Protein AF-A0A7S0PKX9-F1 (afdb_monomer_lite)

Sequence (336 aa):
MARSNAETPVSAVWRAHYEALLNWSSRTVGSQHVNCPKDCVVGNLPIGTWLVDQRARMRGTDKSIATLDGERRALLQALVDDGKLWLQNPERRSWDEVFQAWTRWAHEKHGGNDYNVRHNETYEGIRLGTWVNLQRMRLRDKYPQENGKTPLTAQQKAALLELVAQGKFRIDAVDRFPIKFDLMMKWSEETVGGRHCNVPYDCVYEGERLGVWLNTQRQRLRGGTTKSKSELKAEQREMLEKLVQERKLWVSEPNMWDEKYNLLLQWSEDNNNGEHVNIPQAAPPYKGVQLGSWLATQRNRFRGKLGKMKPLTPEQELKLNELITQGKLKMNPLKQ

Foldseek 3Di:
DDDPPPQDDDDPLLVVLLVQLVVVQVPPPPQPASQDALCDDRPHRSSSVVLLVLLCLLVVVDVVDDHDGPVSNVSQVVRVVVVRDDSDPPPPDDPVRLVVQLQVVCCVPPVSQASQDDLCDDTPNDSNSVVLLVVLLLLDPPRCPPDPDDHDDPVRNVVQVVCVVSVRDDSDDPPCLVVLVVQLQVCCCVPVNNQASQDDLCDQTPNDRSNVVLLVVLCLLVVDDPPPPDHDDPVSNVVQVVCVVVVRDDSDPPPCVVVLVVLLQVCCCVPPVRQASQDAQPDDDDVNHSSSVVVVVLLCLLVVVPDVDDHDDPVSNVSVVVCVVSVRDDNDDDPD

pLDDT: mean 82.71, std 14.25, range [32.31, 97.88]

Organism: NCBI:txid1486918

Radius of gyration: 32.91 Å; chains: 1; bounding box: 94×52×81 Å

Secondary structure (DSSP, 8-state):
------PPPPPHHHHHHHHHHHHHHHHSTT--S----TT--BTTB-HHHHHHHHHHHHHT--TTSPPPPHHHHHHHHHHHHTTSS-SS-TT---HHHHHHHHHHHHHHHHTTS-----TT--BTTB-HHHHHHHHHHHHSTTTTTSS-PPPPPHHHHHHHHHHHHTTS--SSPP--HHHHHHHHHHHHHHHHTTS-----TT--BTTB-HHHHHHHHHHHHTT--TT--SPPPHHHHHHHHHHHHTTSS-SS---THHHHHHHHHHHHHHHHTTS-----TTPPPBTTB-HHHHHHHHHHHHTT--SSPPPPPHHHHHHHHHHHHTTSS--PPP--

InterPro domains:
  IPR005114 Helicase-associated [PF03457] (12-79)
  IPR005114 Helicase-associated [PF03457] (92-162)
  IPR005114 Helicase-associated [PF03457] (193-243)
  IPR005114 Helicase-associated [PF03457] (256-323)

Structure (mmCIF, N/CA/C/O backbone):
data_AF-A0A7S0PKX9-F1
#
_entry.id   AF-A0A7S0PKX9-F1
#
loop_
_atom_site.group_PDB
_atom_site.id
_atom_site.type_symbol
_atom_site.label_atom_id
_atom_site.label_alt_id
_atom_site.label_comp_id
_atom_site.label_asym_id
_atom_site.label_entity_id
_atom_site.label_seq_id
_atom_site.pdbx_PDB_ins_code
_atom_site.Cartn_x
_atom_site.Cartn_y
_atom_site.Cartn_z
_atom_site.occupancy
_atom_site.B_iso_or_equiv
_atom_site.auth_seq_id
_atom_site.auth_comp_id
_atom_site.auth_asym_id
_atom_site.auth_atom_id
_atom_site.pdbx_PDB_model_num
ATOM 1 N N . MET A 1 1 ? 59.834 -13.130 -28.538 1.00 33.28 1 MET A N 1
ATOM 2 C CA . MET A 1 1 ? 59.161 -14.406 -28.217 1.00 33.28 1 MET A CA 1
ATOM 3 C C . MET A 1 1 ? 57.674 -14.140 -28.070 1.00 33.28 1 MET A C 1
ATOM 5 O O . MET A 1 1 ? 57.272 -13.493 -27.110 1.00 33.28 1 MET A O 1
ATOM 9 N N . ALA A 1 2 ? 56.881 -14.549 -29.060 1.00 34.09 2 ALA A N 1
ATOM 10 C CA . ALA A 1 2 ? 55.427 -14.483 -28.991 1.00 34.09 2 ALA A CA 1
ATOM 11 C C . ALA A 1 2 ? 54.937 -15.446 -27.899 1.00 34.09 2 ALA A C 1
ATOM 13 O O . ALA A 1 2 ? 55.243 -16.635 -27.945 1.00 34.09 2 ALA A O 1
ATOM 14 N N . ARG A 1 3 ? 54.219 -14.932 -26.894 1.00 32.31 3 ARG A N 1
ATOM 15 C CA . ARG A 1 3 ? 53.485 -15.782 -25.952 1.00 32.31 3 ARG A CA 1
ATOM 16 C C . ARG A 1 3 ? 52.298 -16.364 -26.714 1.00 32.31 3 ARG A C 1
ATOM 18 O O . ARG A 1 3 ? 51.415 -15.617 -27.123 1.00 32.31 3 ARG A O 1
ATOM 25 N N . SER A 1 4 ? 52.306 -17.675 -26.934 1.00 35.56 4 SER A N 1
ATOM 26 C CA . SER A 1 4 ? 51.136 -18.396 -27.422 1.00 35.56 4 SER A CA 1
ATOM 27 C C . SER A 1 4 ? 50.016 -18.252 -26.389 1.00 35.56 4 SER A C 1
ATOM 29 O O . SER A 1 4 ? 50.163 -18.713 -25.255 1.00 35.56 4 SER A O 1
ATOM 31 N N . ASN A 1 5 ? 48.908 -17.618 -26.768 1.00 37.25 5 ASN A N 1
ATOM 32 C CA . ASN A 1 5 ? 47.652 -17.723 -26.033 1.00 37.25 5 ASN A CA 1
ATOM 33 C C . ASN A 1 5 ? 47.146 -19.161 -26.194 1.00 37.25 5 ASN A C 1
ATOM 35 O O . ASN A 1 5 ? 46.448 -19.468 -27.154 1.00 37.25 5 ASN A O 1
ATOM 39 N N . ALA A 1 6 ? 47.548 -20.056 -25.293 1.00 40.72 6 ALA A N 1
ATOM 40 C CA . ALA A 1 6 ? 46.886 -21.343 -25.153 1.00 40.72 6 ALA A CA 1
ATOM 41 C C . ALA A 1 6 ? 45.497 -21.075 -24.557 1.00 40.72 6 ALA A C 1
ATOM 43 O O . ALA A 1 6 ? 45.384 -20.618 -23.419 1.00 40.72 6 ALA A O 1
ATOM 44 N N . GLU A 1 7 ? 44.456 -21.281 -25.360 1.00 44.50 7 GLU A N 1
ATOM 45 C CA . GLU A 1 7 ? 43.060 -21.167 -24.947 1.00 44.50 7 GLU A CA 1
ATOM 46 C C . GLU A 1 7 ? 42.779 -22.173 -23.824 1.00 44.50 7 GLU A C 1
ATOM 48 O O . GLU A 1 7 ? 42.927 -23.384 -23.990 1.00 44.50 7 GLU A O 1
ATOM 53 N N . THR A 1 8 ? 42.421 -21.676 -22.640 1.00 51.69 8 THR A N 1
ATOM 54 C CA . THR A 1 8 ? 42.044 -22.526 -21.509 1.00 51.69 8 THR A CA 1
ATOM 55 C C . THR A 1 8 ? 40.734 -23.251 -21.847 1.00 51.69 8 THR A C 1
ATOM 57 O O . THR A 1 8 ? 39.760 -22.568 -22.170 1.00 51.69 8 THR A O 1
ATOM 60 N N . PRO A 1 9 ? 40.651 -24.591 -21.733 1.00 59.69 9 PRO A N 1
ATOM 61 C CA . PRO A 1 9 ? 39.435 -25.331 -22.060 1.00 59.69 9 PRO A CA 1
ATOM 62 C C . PRO A 1 9 ? 38.224 -24.839 -21.259 1.00 59.69 9 PRO A C 1
ATOM 64 O O . PRO A 1 9 ? 38.328 -24.549 -20.060 1.00 59.69 9 PRO A O 1
ATOM 67 N N . VAL A 1 10 ? 37.052 -24.787 -21.896 1.00 64.69 10 VAL A N 1
ATOM 68 C CA . VAL A 1 10 ? 35.777 -24.514 -21.213 1.00 64.69 10 VAL A CA 1
ATOM 69 C C . VAL A 1 10 ? 35.616 -25.466 -20.023 1.00 64.69 10 VAL A C 1
ATOM 71 O O . VAL A 1 10 ? 35.741 -26.682 -20.171 1.00 64.69 10 VAL A O 1
ATOM 74 N N . SER A 1 11 ? 35.309 -24.933 -18.834 1.00 79.56 11 SER A N 1
ATOM 75 C CA . SER A 1 11 ? 35.139 -25.783 -17.652 1.00 79.56 11 SER A CA 1
ATOM 76 C C . SER A 1 11 ? 33.987 -26.774 -17.853 1.00 79.56 11 SER A C 1
ATOM 78 O O . SER A 1 11 ? 32.943 -26.425 -18.409 1.00 79.56 11 SER A O 1
ATOM 80 N N . ALA A 1 12 ? 34.147 -28.004 -17.353 1.00 83.12 12 ALA A N 1
ATOM 81 C CA . ALA A 1 12 ? 33.121 -29.049 -17.448 1.00 83.12 12 ALA A CA 1
ATOM 82 C C . ALA A 1 12 ? 31.755 -28.581 -16.909 1.00 83.12 12 ALA A C 1
ATOM 84 O O . ALA A 1 12 ? 30.710 -28.906 -17.466 1.00 83.12 12 ALA A O 1
ATOM 85 N N . VAL A 1 13 ? 31.768 -27.731 -15.876 1.00 86.56 13 VAL A N 1
ATOM 86 C CA . VAL A 1 13 ? 30.563 -27.119 -15.300 1.00 86.56 13 VAL A CA 1
ATOM 87 C C . VAL A 1 13 ? 29.861 -26.192 -16.294 1.00 86.56 13 VAL A C 1
ATOM 89 O O . VAL A 1 13 ? 28.636 -26.222 -16.384 1.00 86.56 13 VAL A O 1
ATOM 92 N N . TRP A 1 14 ? 30.598 -25.367 -17.047 1.00 90.50 14 TRP A N 1
ATOM 93 C CA . TRP A 1 14 ? 29.990 -24.488 -18.051 1.00 90.50 14 TRP A CA 1
ATOM 94 C C . TRP A 1 14 ? 29.392 -25.306 -19.199 1.00 90.50 14 TRP A C 1
ATOM 96 O O . TRP A 1 14 ? 28.254 -25.045 -19.586 1.00 90.50 14 TRP A O 1
ATOM 106 N N . ARG A 1 15 ? 30.109 -26.335 -19.683 1.00 91.00 15 ARG A N 1
ATOM 107 C CA . ARG A 1 15 ? 29.597 -27.240 -20.731 1.00 91.00 15 ARG A CA 1
ATOM 108 C C . ARG A 1 15 ? 28.314 -27.943 -20.292 1.00 91.00 15 ARG A C 1
ATOM 110 O O . ARG A 1 15 ? 27.344 -27.922 -21.039 1.00 91.00 15 ARG A O 1
ATOM 117 N N . ALA A 1 16 ? 28.257 -28.438 -19.055 1.00 92.38 16 ALA A N 1
ATOM 118 C CA . ALA A 1 16 ? 27.056 -29.075 -18.516 1.00 92.38 16 ALA A CA 1
ATOM 119 C C . ALA A 1 16 ? 25.829 -28.140 -18.511 1.00 92.38 16 ALA A C 1
ATOM 121 O O . ALA A 1 16 ? 24.727 -28.568 -18.847 1.00 92.38 16 ALA A O 1
ATOM 122 N N . HIS A 1 17 ? 26.000 -26.853 -18.179 1.00 94.81 17 HIS A N 1
ATOM 123 C CA . HIS A 1 17 ? 24.904 -25.876 -18.249 1.00 94.81 17 HIS A CA 1
ATOM 124 C C . HIS A 1 17 ? 24.481 -25.578 -19.692 1.00 94.81 17 HIS A C 1
ATOM 126 O O . HIS A 1 17 ? 23.286 -25.470 -19.965 1.00 94.81 17 HIS A O 1
ATOM 132 N N . TYR A 1 18 ? 25.443 -25.460 -20.610 1.00 93.69 18 TYR A N 1
ATOM 133 C CA . TYR A 1 18 ? 25.177 -25.234 -22.029 1.00 93.69 18 TYR A CA 1
ATOM 134 C C . TYR A 1 18 ? 24.423 -26.415 -22.662 1.00 93.69 18 TYR A C 1
ATOM 136 O O . TYR A 1 18 ? 23.406 -26.219 -23.320 1.00 93.69 18 TYR A O 1
ATOM 144 N N . GLU A 1 19 ? 24.841 -27.652 -22.398 1.00 93.19 19 GLU A N 1
ATOM 145 C CA . GLU A 1 19 ? 24.146 -28.856 -22.872 1.00 93.19 19 GLU A CA 1
ATOM 146 C C . GLU A 1 19 ? 22.748 -28.995 -22.257 1.00 93.19 19 GLU A C 1
ATOM 148 O O . GLU A 1 19 ? 21.784 -29.304 -22.960 1.00 93.19 19 GLU A O 1
ATOM 153 N N . ALA A 1 20 ? 22.602 -28.708 -20.960 1.00 92.69 20 ALA A N 1
ATOM 154 C CA . ALA A 1 20 ? 21.303 -28.705 -20.295 1.00 92.69 20 ALA A CA 1
ATOM 155 C C . ALA A 1 20 ? 20.346 -27.658 -20.891 1.00 92.69 20 ALA A C 1
ATOM 157 O O . ALA A 1 20 ? 19.150 -27.925 -21.016 1.00 92.69 20 ALA A O 1
ATOM 158 N N . LEU A 1 21 ? 20.867 -26.503 -21.316 1.00 92.44 21 LEU A N 1
ATOM 159 C CA . LEU A 1 21 ? 20.112 -25.478 -22.031 1.00 92.44 21 LEU A CA 1
ATOM 160 C C . LEU A 1 21 ? 19.614 -25.977 -23.403 1.00 92.44 21 LEU A C 1
ATOM 162 O O . LEU A 1 21 ? 18.449 -25.770 -23.748 1.00 92.44 21 LEU A O 1
ATOM 166 N N . LEU A 1 22 ? 20.471 -26.651 -24.177 1.00 91.31 22 LEU A N 1
ATOM 167 C CA . LEU A 1 22 ? 20.082 -27.241 -25.465 1.00 91.31 22 LEU A CA 1
ATOM 168 C C . LEU A 1 22 ? 19.026 -28.341 -25.282 1.00 91.31 22 LEU A C 1
ATOM 170 O O . LEU A 1 22 ? 18.034 -28.389 -26.011 1.00 91.31 22 LEU A O 1
ATOM 174 N N . ASN A 1 23 ? 19.199 -29.186 -24.266 1.00 87.75 23 ASN A N 1
ATOM 175 C CA . ASN A 1 23 ? 18.261 -30.254 -23.934 1.00 87.75 23 ASN A CA 1
ATOM 176 C C . ASN A 1 23 ? 16.891 -29.692 -23.521 1.00 87.75 23 ASN A C 1
ATOM 178 O O . ASN A 1 23 ? 15.859 -30.162 -23.999 1.00 87.75 23 ASN A O 1
ATOM 182 N N . TRP A 1 24 ? 16.873 -28.631 -22.707 1.00 86.88 24 TRP A N 1
ATOM 183 C CA . TRP A 1 24 ? 15.646 -27.921 -22.340 1.00 86.88 24 TRP A CA 1
ATOM 184 C C . TRP A 1 24 ? 14.840 -27.468 -23.566 1.00 86.88 24 TRP A C 1
ATOM 186 O O . TRP A 1 24 ? 13.634 -27.711 -23.637 1.00 86.88 24 TRP A O 1
ATOM 196 N N . SER A 1 25 ? 15.520 -26.871 -24.551 1.00 81.81 25 SER A N 1
ATOM 197 C CA . SER A 1 25 ? 14.911 -26.447 -25.818 1.00 81.81 25 SER A CA 1
ATOM 198 C C . SER A 1 25 ? 14.278 -27.630 -26.558 1.00 81.81 25 SER A C 1
ATOM 200 O O . SER A 1 25 ? 13.102 -27.586 -26.902 1.00 81.81 25 SER A O 1
ATOM 202 N N . SER A 1 26 ? 15.013 -28.742 -26.699 1.00 76.44 26 SER A N 1
ATOM 203 C CA . SER A 1 26 ? 14.545 -29.934 -27.430 1.00 76.44 26 SER A CA 1
ATOM 204 C C . SER A 1 26 ? 13.305 -30.612 -26.831 1.00 76.44 26 SER A C 1
ATOM 206 O O . SER A 1 26 ? 12.559 -31.277 -27.547 1.00 76.44 26 SER A O 1
ATOM 208 N N . ARG A 1 27 ? 13.071 -30.449 -25.522 1.00 72.56 27 ARG A N 1
ATOM 209 C CA . ARG A 1 27 ? 11.931 -31.043 -24.801 1.00 72.56 27 ARG A CA 1
ATOM 210 C C . ARG A 1 27 ? 10.693 -30.154 -24.785 1.00 72.56 27 ARG A C 1
ATOM 212 O O . ARG A 1 27 ? 9.611 -30.629 -24.447 1.00 72.56 27 ARG A O 1
ATOM 219 N N . THR A 1 28 ? 10.840 -28.874 -25.111 1.00 65.38 28 THR A N 1
ATOM 220 C CA . THR A 1 28 ? 9.733 -27.920 -25.076 1.00 65.38 28 THR A CA 1
ATOM 221 C C . THR A 1 28 ? 9.049 -27.923 -26.440 1.00 65.38 28 THR A C 1
ATOM 223 O O . THR A 1 28 ? 9.584 -27.418 -27.425 1.00 65.38 28 THR A O 1
ATOM 226 N N . VAL A 1 29 ? 7.872 -28.552 -26.518 1.00 46.84 29 VAL A N 1
ATOM 227 C CA . VAL A 1 29 ? 7.111 -28.714 -27.768 1.00 46.84 29 VAL A CA 1
ATOM 228 C C . VAL A 1 29 ? 6.854 -27.345 -28.410 1.00 46.84 29 VAL A C 1
ATOM 230 O O . VAL A 1 29 ? 6.220 -26.482 -27.808 1.00 46.84 29 VAL A O 1
ATOM 233 N N . GLY A 1 30 ? 7.355 -27.152 -29.635 1.00 51.81 30 GLY A N 1
ATOM 234 C CA . GLY A 1 30 ? 7.194 -25.918 -30.414 1.00 51.81 30 GLY A CA 1
ATOM 235 C C . GLY A 1 30 ? 8.281 -24.853 -30.212 1.00 51.81 30 GLY A C 1
ATOM 236 O O . GLY A 1 30 ? 8.289 -23.865 -30.943 1.00 51.81 30 GLY A O 1
ATOM 237 N N . SER A 1 31 ? 9.226 -25.032 -29.284 1.00 54.09 31 SER A N 1
ATOM 238 C CA . SER A 1 31 ? 10.307 -24.063 -29.076 1.00 54.09 31 SER A CA 1
ATOM 239 C C . SER A 1 31 ? 11.487 -24.338 -30.009 1.00 54.09 31 SER A C 1
ATOM 241 O O . SER A 1 31 ? 12.305 -25.216 -29.770 1.00 54.09 31 SER A O 1
ATOM 243 N N . GLN A 1 32 ? 11.636 -23.521 -31.051 1.00 68.44 32 GLN A N 1
ATOM 244 C CA . GLN A 1 32 ? 12.858 -23.470 -31.867 1.00 68.44 32 GLN A CA 1
ATOM 245 C C . GLN A 1 32 ? 13.996 -22.686 -31.174 1.00 68.44 32 GLN A C 1
ATOM 247 O O . GLN A 1 32 ? 14.959 -22.296 -31.824 1.00 68.44 32 GLN A O 1
ATOM 252 N N . HIS A 1 33 ? 13.897 -22.412 -29.865 1.00 81.69 33 HIS A N 1
ATOM 253 C CA . HIS A 1 33 ? 14.765 -21.473 -29.153 1.00 81.69 33 HIS A CA 1
ATOM 254 C C . HIS A 1 33 ? 15.170 -21.961 -27.753 1.00 81.69 33 HIS A C 1
ATOM 256 O O . HIS A 1 33 ? 14.422 -22.651 -27.066 1.00 81.69 33 HIS A O 1
ATOM 262 N N . VAL A 1 34 ? 16.307 -21.481 -27.250 1.00 86.12 34 VAL A N 1
ATOM 263 C CA . VAL A 1 34 ? 16.865 -21.848 -25.935 1.00 86.12 34 VAL A CA 1
ATOM 264 C C . VAL A 1 34 ? 16.487 -20.882 -24.800 1.00 86.12 34 VAL A C 1
ATOM 266 O O . VAL A 1 34 ? 17.025 -20.949 -23.699 1.00 86.12 34 VAL A O 1
ATOM 269 N N . ASN A 1 35 ? 15.582 -19.933 -25.037 1.00 86.31 35 ASN A N 1
ATOM 270 C CA . ASN A 1 35 ? 15.242 -18.894 -24.062 1.00 86.31 35 ASN A CA 1
ATOM 271 C C . ASN A 1 35 ? 14.354 -19.428 -22.921 1.00 86.31 35 ASN A C 1
ATOM 273 O O . ASN A 1 35 ? 13.134 -19.455 -23.053 1.00 86.31 35 ASN A O 1
ATOM 277 N N . CYS A 1 36 ? 14.957 -19.796 -21.787 1.00 83.69 36 CYS A N 1
ATOM 278 C CA . CYS A 1 36 ? 14.235 -20.293 -20.610 1.00 83.69 36 CYS A CA 1
ATOM 279 C C . CYS A 1 36 ? 13.952 -19.210 -19.535 1.00 83.69 36 CYS A C 1
ATOM 281 O O . CYS A 1 36 ? 14.682 -18.209 -19.457 1.00 83.69 36 CYS A O 1
ATOM 283 N N . PRO A 1 37 ? 12.903 -19.389 -18.697 1.00 83.75 37 PRO A N 1
ATOM 284 C CA . PRO A 1 37 ? 12.633 -18.559 -17.514 1.00 83.75 37 PRO A CA 1
ATOM 285 C C . PRO A 1 37 ? 13.784 -18.544 -16.494 1.00 83.75 37 PRO A C 1
ATOM 287 O O . PRO A 1 37 ? 14.575 -19.481 -16.429 1.00 83.75 37 PRO A O 1
ATOM 290 N N . LYS A 1 38 ? 13.874 -17.498 -15.653 1.00 82.69 38 LYS A N 1
ATOM 291 C CA . LYS A 1 38 ? 14.980 -17.323 -14.677 1.00 82.69 38 LYS A CA 1
ATOM 292 C C . LYS A 1 38 ? 15.067 -18.463 -13.651 1.00 82.69 38 LYS A C 1
ATOM 294 O O . LYS A 1 38 ? 16.159 -18.806 -13.202 1.00 82.69 38 LYS A O 1
ATOM 299 N N . ASP A 1 39 ? 13.925 -19.016 -13.278 1.00 85.44 39 ASP A N 1
ATOM 300 C CA . ASP A 1 39 ? 13.740 -20.118 -12.334 1.00 85.44 39 ASP A CA 1
ATOM 301 C C . ASP A 1 39 ? 13.856 -21.505 -12.986 1.00 85.44 39 ASP A C 1
ATOM 303 O O . ASP A 1 39 ? 13.668 -22.515 -12.315 1.00 85.44 39 ASP A O 1
ATOM 307 N N . CYS A 1 40 ? 14.196 -21.581 -14.277 1.00 88.81 40 CYS A N 1
ATOM 308 C CA . CYS A 1 40 ? 14.345 -22.849 -14.976 1.00 88.81 40 CYS A CA 1
ATOM 309 C C . CYS A 1 40 ? 15.539 -23.667 -14.453 1.00 88.81 40 CYS A C 1
ATOM 311 O O . CYS A 1 40 ? 16.673 -23.176 -14.383 1.00 88.81 40 CYS A O 1
ATOM 313 N N . VAL A 1 41 ? 15.268 -24.938 -14.145 1.00 91.44 41 VAL A N 1
ATOM 314 C CA . VAL A 1 41 ? 16.238 -25.936 -13.684 1.00 91.44 41 VAL A CA 1
ATOM 315 C C . VAL A 1 41 ? 16.101 -27.195 -14.539 1.00 91.44 41 VAL A C 1
ATOM 317 O O . VAL A 1 41 ? 14.989 -27.665 -14.776 1.00 91.44 41 VAL A O 1
ATOM 320 N N . VAL A 1 42 ? 17.225 -27.760 -14.986 1.00 91.50 42 VAL A N 1
ATOM 321 C CA . VAL A 1 42 ? 17.266 -29.057 -15.685 1.00 91.50 42 VAL A CA 1
ATOM 322 C C . VAL A 1 42 ? 18.229 -29.984 -14.959 1.00 91.50 42 VAL A C 1
ATOM 324 O O . VAL A 1 42 ? 19.404 -29.662 -14.778 1.00 91.50 42 VAL A O 1
ATOM 327 N N . GLY A 1 43 ? 17.714 -31.127 -14.496 1.00 88.00 43 GLY A N 1
ATOM 328 C CA . GLY A 1 43 ? 18.412 -31.948 -13.506 1.00 88.00 43 GLY A CA 1
ATOM 329 C C . GLY A 1 43 ? 18.581 -31.152 -12.209 1.00 88.00 43 GLY A C 1
ATOM 330 O O . GLY A 1 43 ? 17.588 -30.778 -11.598 1.00 88.00 43 GLY A O 1
ATOM 331 N N . ASN A 1 44 ? 19.828 -30.832 -11.852 1.00 89.88 44 ASN A N 1
ATOM 332 C CA . ASN A 1 44 ? 20.190 -29.970 -10.714 1.00 89.88 44 ASN A CA 1
ATOM 333 C C . ASN A 1 44 ? 20.912 -28.679 -11.144 1.00 89.88 44 ASN A C 1
ATOM 335 O O . ASN A 1 44 ? 21.552 -28.018 -10.328 1.00 89.88 44 ASN A O 1
ATOM 339 N N . LEU A 1 45 ? 20.854 -28.328 -12.431 1.00 93.31 45 LEU A N 1
ATOM 340 C CA . LEU A 1 45 ? 21.544 -27.161 -12.973 1.00 93.31 45 LEU A CA 1
ATOM 341 C C . LEU A 1 45 ? 20.565 -25.984 -13.105 1.00 93.31 45 LEU A C 1
ATOM 343 O O . LEU A 1 45 ? 19.578 -26.112 -13.839 1.00 93.31 45 LEU A O 1
ATOM 347 N N . PRO A 1 46 ? 20.811 -24.834 -12.443 1.00 92.94 46 PRO A N 1
ATOM 348 C CA . PRO A 1 46 ? 19.956 -23.649 -12.519 1.00 92.94 46 PRO A CA 1
ATOM 349 C C . PRO A 1 46 ? 20.189 -22.879 -13.830 1.00 92.94 46 PRO A C 1
ATOM 351 O O . PRO A 1 46 ? 20.696 -21.751 -13.841 1.00 92.94 46 PRO A O 1
ATOM 354 N N . ILE A 1 47 ? 19.826 -23.502 -14.955 1.00 93.25 47 ILE A N 1
ATOM 355 C CA . ILE A 1 47 ? 20.098 -22.994 -16.305 1.00 93.25 47 ILE A CA 1
ATOM 356 C C . ILE A 1 47 ? 19.464 -21.622 -16.571 1.00 93.25 47 ILE A C 1
ATOM 358 O O . ILE A 1 47 ? 20.048 -20.824 -17.300 1.00 93.25 47 ILE A O 1
ATOM 362 N N . GLY A 1 48 ? 18.336 -21.298 -15.932 1.00 87.81 48 GLY A N 1
ATOM 363 C CA . GLY A 1 48 ? 17.669 -20.004 -16.073 1.00 87.81 48 GLY A CA 1
ATOM 364 C C . GLY A 1 48 ? 18.483 -18.835 -15.520 1.00 87.81 48 GLY A C 1
ATOM 365 O O . GLY A 1 48 ? 18.650 -17.807 -16.180 1.00 87.81 48 GLY A O 1
ATOM 366 N N . THR A 1 49 ? 19.040 -18.993 -14.317 1.00 89.44 49 THR A N 1
ATOM 367 C CA . THR A 1 49 ? 19.8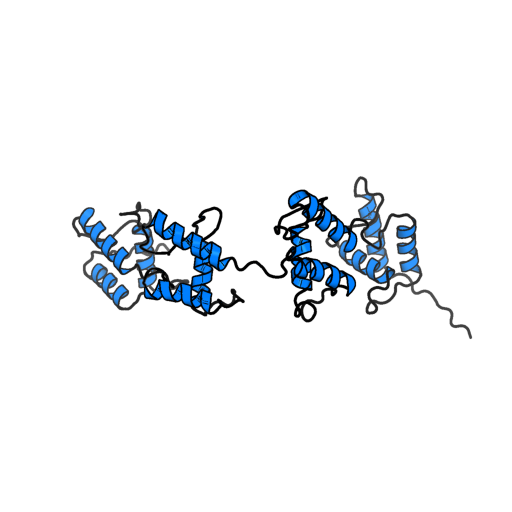86 -17.963 -13.693 1.00 89.44 49 THR A CA 1
ATOM 368 C C . THR A 1 49 ? 21.244 -17.898 -14.385 1.00 89.44 49 THR A C 1
ATOM 370 O O . THR A 1 49 ? 21.704 -16.809 -14.724 1.00 89.44 49 THR A O 1
ATOM 373 N N . TRP A 1 50 ? 21.823 -19.054 -14.720 1.00 92.31 50 TRP A N 1
ATOM 374 C CA . TRP A 1 50 ? 23.055 -19.126 -15.504 1.00 92.31 50 TRP A CA 1
ATOM 375 C C . TRP A 1 50 ? 22.935 -18.401 -16.856 1.00 92.31 50 TRP A C 1
ATOM 377 O O . TRP A 1 50 ? 23.832 -17.643 -17.230 1.00 92.31 50 TRP A O 1
ATOM 387 N N . LEU A 1 51 ? 21.813 -18.566 -17.569 1.00 90.88 51 LEU A N 1
ATOM 388 C CA . LEU A 1 51 ? 21.565 -17.915 -18.857 1.00 90.88 51 LEU A CA 1
ATOM 389 C C . LEU A 1 51 ? 21.451 -16.389 -18.732 1.00 90.88 51 LEU A C 1
ATOM 391 O O . LEU A 1 51 ? 21.907 -15.662 -19.618 1.00 90.88 51 LEU A O 1
ATOM 395 N N . VAL A 1 52 ? 20.864 -15.880 -17.642 1.00 86.75 52 VAL A N 1
ATOM 396 C CA . VAL A 1 52 ? 20.825 -14.434 -17.354 1.00 86.75 52 VAL A CA 1
ATOM 397 C C . VAL A 1 52 ? 22.243 -13.870 -17.256 1.00 86.75 52 VAL A C 1
ATOM 399 O O . VAL A 1 52 ? 22.533 -12.850 -17.894 1.00 86.75 52 VAL A O 1
ATOM 402 N N . ASP A 1 53 ? 23.131 -14.566 -16.546 1.00 86.94 53 ASP A N 1
ATOM 403 C CA . ASP A 1 53 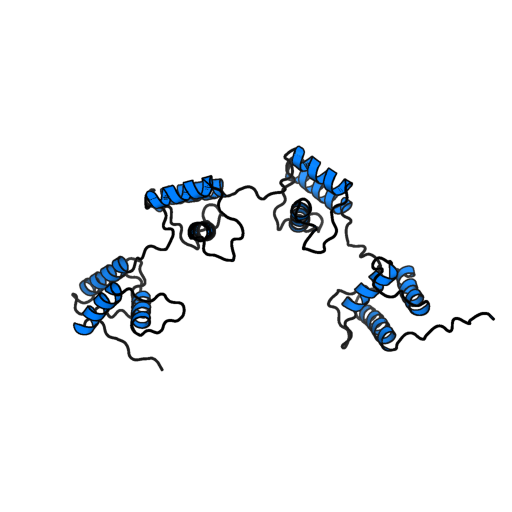? 24.530 -14.164 -16.393 1.00 86.94 53 ASP A CA 1
ATOM 404 C C . ASP A 1 53 ? 25.285 -14.233 -17.724 1.00 86.94 53 ASP A C 1
ATOM 406 O O . ASP A 1 53 ? 26.016 -13.304 -18.072 1.00 86.94 53 ASP A O 1
ATOM 410 N N . GLN A 1 54 ? 25.077 -15.293 -18.516 1.00 89.69 54 GLN A N 1
ATOM 411 C CA . GLN A 1 54 ? 25.710 -15.421 -19.833 1.00 89.69 54 GLN A CA 1
ATOM 412 C C . GLN A 1 54 ? 25.303 -14.275 -20.762 1.00 89.69 54 GLN A C 1
ATOM 414 O O . GLN A 1 54 ? 26.157 -13.651 -21.393 1.00 89.69 54 GLN A O 1
ATOM 419 N N . ARG A 1 55 ? 24.010 -13.925 -20.801 1.00 87.31 55 ARG A N 1
ATOM 420 C CA . ARG A 1 55 ? 23.525 -12.787 -21.593 1.00 87.31 55 ARG A CA 1
ATOM 421 C C . ARG A 1 55 ? 24.139 -11.462 -21.117 1.00 87.31 55 ARG A C 1
ATOM 423 O O . ARG A 1 55 ? 24.447 -10.609 -21.946 1.00 87.31 55 ARG A O 1
ATOM 430 N N . ALA A 1 56 ? 24.342 -11.273 -19.809 1.00 82.31 56 ALA A N 1
ATOM 431 C CA . ALA A 1 56 ? 25.005 -10.080 -19.271 1.00 82.31 56 ALA A CA 1
ATOM 432 C C . ALA A 1 56 ? 26.475 -9.975 -19.710 1.00 82.31 56 ALA A C 1
ATOM 434 O O . ALA A 1 56 ? 26.904 -8.900 -20.138 1.00 82.31 56 ALA A O 1
ATOM 435 N N . ARG A 1 57 ? 27.207 -11.096 -19.693 1.00 85.25 57 ARG A N 1
ATOM 436 C CA . ARG A 1 57 ? 28.595 -11.184 -20.180 1.00 85.25 57 ARG A CA 1
ATOM 437 C C . ARG A 1 57 ? 28.705 -10.961 -21.689 1.00 85.25 57 ARG A C 1
ATOM 439 O O . ARG A 1 57 ? 29.624 -10.285 -22.146 1.00 85.25 57 ARG A O 1
ATOM 446 N N . MET A 1 58 ? 27.759 -11.493 -22.466 1.00 84.94 58 MET A N 1
ATOM 447 C CA . MET A 1 58 ? 27.703 -11.300 -23.920 1.00 84.94 58 MET A CA 1
ATOM 448 C C . MET A 1 58 ? 27.530 -9.824 -24.289 1.00 84.94 58 MET A C 1
ATOM 450 O O . MET A 1 58 ? 28.261 -9.340 -25.150 1.00 84.94 58 MET A O 1
ATOM 454 N N . ARG A 1 59 ? 26.631 -9.104 -23.595 1.00 82.56 59 ARG A N 1
ATOM 455 C CA . ARG A 1 59 ? 26.370 -7.669 -23.819 1.00 82.56 59 ARG A CA 1
ATOM 456 C C . ARG A 1 59 ? 27.468 -6.738 -23.293 1.00 82.56 59 ARG A C 1
ATOM 458 O O . ARG A 1 59 ? 27.458 -5.562 -23.634 1.00 82.56 59 ARG A O 1
ATOM 465 N N . GLY A 1 60 ? 28.351 -7.214 -22.411 1.00 72.75 60 GLY A N 1
ATOM 466 C CA . GLY A 1 60 ? 29.348 -6.364 -21.746 1.00 72.75 60 GLY A CA 1
ATOM 467 C C . GLY A 1 60 ? 28.742 -5.323 -20.793 1.00 72.75 60 GLY A C 1
ATOM 468 O O . GLY A 1 60 ? 29.382 -4.324 -20.479 1.00 72.75 60 GLY A O 1
ATOM 469 N N . THR A 1 61 ? 27.498 -5.533 -20.343 1.00 61.66 61 THR A N 1
ATOM 470 C CA . THR A 1 61 ? 26.754 -4.571 -19.507 1.00 61.66 61 THR A CA 1
ATOM 471 C C . THR A 1 61 ? 27.211 -4.541 -18.052 1.00 61.66 61 THR A C 1
ATOM 473 O O . THR A 1 61 ? 26.906 -3.587 -17.345 1.00 61.66 61 THR A O 1
ATOM 476 N N . ASP A 1 62 ? 27.927 -5.572 -17.604 1.00 55.84 62 ASP A N 1
ATOM 477 C CA . ASP A 1 62 ? 28.473 -5.663 -16.253 1.00 55.84 62 ASP A CA 1
ATOM 478 C C . ASP A 1 62 ? 29.987 -5.873 -16.325 1.00 55.84 62 ASP A C 1
ATOM 480 O O . ASP A 1 62 ? 30.465 -6.944 -16.698 1.00 55.84 62 ASP A O 1
ATOM 484 N N . LYS A 1 63 ? 30.738 -4.818 -15.993 1.00 58.97 63 LYS A N 1
ATOM 485 C CA . LYS A 1 63 ? 32.207 -4.822 -16.014 1.00 58.97 63 LYS A CA 1
ATOM 486 C C . LYS A 1 63 ? 32.820 -5.586 -14.832 1.00 58.97 63 LYS A C 1
ATOM 488 O O . LYS A 1 63 ? 34.021 -5.826 -14.850 1.00 58.97 63 LYS A O 1
ATOM 493 N N . SER A 1 64 ? 32.027 -5.944 -13.816 1.00 53.56 64 SER A N 1
ATOM 494 C CA . SER A 1 64 ? 32.489 -6.716 -12.652 1.00 53.56 64 SER A CA 1
ATOM 495 C C . SER A 1 64 ? 32.556 -8.221 -12.924 1.00 53.56 64 SER A C 1
ATOM 497 O O . SER A 1 64 ? 33.199 -8.970 -12.189 1.00 53.56 64 SER A O 1
ATOM 499 N N . ILE A 1 65 ? 31.919 -8.672 -14.004 1.00 59.22 65 ILE A N 1
ATOM 500 C CA . ILE A 1 65 ? 31.859 -10.073 -14.383 1.00 59.22 65 ILE A CA 1
ATOM 501 C C . ILE A 1 65 ? 32.964 -10.369 -15.404 1.00 59.22 65 ILE A C 1
ATOM 503 O O . ILE A 1 65 ? 33.034 -9.731 -16.453 1.00 59.22 65 ILE A O 1
ATOM 507 N N . ALA A 1 66 ? 33.798 -11.379 -15.12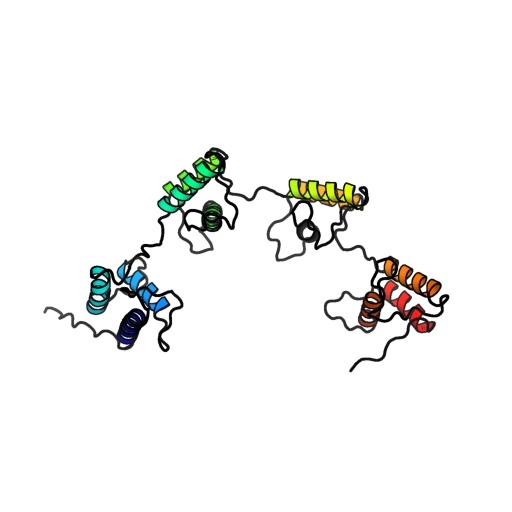6 1.00 63.72 66 ALA A N 1
ATOM 508 C CA . ALA A 1 66 ? 34.848 -11.819 -16.045 1.00 63.72 66 ALA A CA 1
ATOM 509 C C . ALA A 1 66 ? 34.288 -12.088 -17.455 1.00 63.72 66 ALA A C 1
ATOM 511 O O . ALA A 1 66 ? 33.251 -12.751 -17.616 1.00 63.72 66 ALA A O 1
ATOM 512 N N . THR A 1 67 ? 34.984 -11.571 -18.466 1.00 65.19 67 THR A N 1
ATOM 513 C CA . THR A 1 67 ? 34.633 -11.750 -19.874 1.00 65.19 67 THR A CA 1
ATOM 514 C C . THR A 1 67 ? 34.575 -13.235 -20.229 1.00 65.19 67 THR A C 1
ATOM 516 O O . THR A 1 67 ? 35.296 -14.059 -19.669 1.00 65.19 67 THR A O 1
ATOM 519 N N . LEU A 1 68 ? 33.670 -13.593 -21.142 1.00 76.62 68 LEU A N 1
ATOM 520 C CA . LEU A 1 68 ? 33.665 -14.935 -21.724 1.00 76.62 68 LEU A CA 1
ATOM 521 C C . LEU A 1 68 ? 34.976 -15.145 -22.484 1.00 76.62 68 LEU A C 1
ATOM 523 O O . LEU A 1 68 ? 35.392 -14.249 -23.224 1.00 76.62 68 LEU A O 1
ATOM 527 N N . ASP A 1 69 ? 35.594 -16.312 -22.303 1.00 82.44 69 ASP A N 1
ATOM 528 C CA . ASP A 1 69 ? 36.659 -16.766 -23.194 1.00 82.44 69 ASP A CA 1
ATOM 529 C C . ASP A 1 69 ? 36.128 -16.947 -24.633 1.00 82.44 69 ASP A C 1
ATOM 531 O O . ASP A 1 69 ? 34.913 -16.912 -24.878 1.00 82.44 69 ASP A O 1
ATOM 535 N N . GLY A 1 70 ? 37.051 -17.071 -25.593 1.00 78.62 70 GLY A N 1
ATOM 536 C CA . GLY A 1 70 ? 36.730 -17.126 -27.021 1.00 78.62 70 GLY A CA 1
ATOM 537 C C . GLY A 1 70 ? 35.760 -18.256 -27.370 1.00 78.62 70 GLY A C 1
ATOM 538 O O . GLY A 1 70 ? 34.773 -18.015 -28.066 1.00 78.62 70 GLY A O 1
ATOM 539 N N . GLU A 1 71 ? 35.977 -19.449 -26.809 1.00 84.00 71 GLU A N 1
ATOM 540 C CA . GLU A 1 71 ? 35.153 -20.638 -27.056 1.00 84.00 71 GLU A CA 1
ATOM 541 C C . GLU A 1 71 ? 33.723 -20.456 -26.513 1.00 84.00 71 GLU A C 1
ATOM 543 O O . GLU A 1 71 ? 32.748 -20.635 -27.247 1.00 84.00 71 GLU A O 1
ATOM 548 N N . ARG A 1 72 ? 33.558 -20.012 -25.256 1.00 87.88 72 ARG A N 1
ATOM 549 C CA . ARG A 1 72 ? 32.225 -19.773 -24.658 1.00 87.88 72 ARG A CA 1
ATOM 550 C C . ARG A 1 72 ? 31.451 -18.693 -25.396 1.00 87.88 72 ARG A C 1
ATOM 552 O O . ARG A 1 72 ? 30.234 -18.804 -25.558 1.00 87.88 72 ARG A O 1
ATOM 559 N N . ARG A 1 73 ? 32.142 -17.630 -25.821 1.00 88.19 73 ARG A N 1
ATOM 560 C CA . ARG A 1 73 ? 31.530 -16.556 -26.607 1.00 88.19 73 ARG A CA 1
ATOM 561 C C . ARG A 1 73 ? 31.070 -17.077 -27.963 1.00 88.19 73 ARG A C 1
ATOM 563 O O . ARG A 1 73 ? 29.934 -16.798 -28.325 1.00 88.19 73 ARG A O 1
ATOM 570 N N . ALA A 1 74 ? 31.899 -17.845 -28.668 1.00 87.69 74 ALA A N 1
ATOM 571 C CA . ALA A 1 74 ? 31.551 -18.409 -29.970 1.00 87.69 74 ALA A CA 1
ATOM 572 C C . ALA A 1 74 ? 30.321 -19.332 -29.891 1.00 87.69 74 ALA A C 1
ATOM 574 O O . ALA A 1 74 ? 29.387 -19.176 -30.674 1.00 87.69 74 ALA A O 1
ATOM 575 N N . LEU A 1 75 ? 30.263 -20.221 -28.892 1.00 91.75 75 LEU A N 1
ATOM 576 C CA . LEU A 1 75 ? 29.137 -21.147 -28.691 1.00 91.75 75 LEU A CA 1
ATOM 577 C C . LEU A 1 75 ? 27.801 -20.441 -28.419 1.00 91.75 75 LEU A C 1
ATOM 579 O O . LEU A 1 75 ? 26.749 -20.896 -28.871 1.00 91.75 75 LEU A O 1
ATOM 583 N N . LEU A 1 76 ? 27.821 -19.343 -27.660 1.00 91.75 76 LEU A N 1
ATOM 584 C CA . LEU A 1 76 ? 26.625 -18.536 -27.411 1.00 91.75 76 LEU A CA 1
ATOM 585 C C . LEU A 1 76 ? 26.285 -17.644 -28.608 1.00 91.75 76 LEU A C 1
ATOM 587 O O . LEU A 1 76 ? 25.105 -17.471 -28.897 1.00 91.75 76 LEU A O 1
ATOM 591 N N . GLN A 1 77 ? 27.289 -17.099 -29.301 1.00 88.12 77 GLN A N 1
ATOM 592 C CA . GLN A 1 77 ? 27.096 -16.262 -30.485 1.00 88.12 77 GLN A CA 1
ATOM 593 C C . GLN A 1 77 ? 26.448 -17.054 -31.625 1.00 88.12 77 GLN A C 1
ATOM 595 O O . GLN A 1 77 ? 25.487 -16.565 -32.199 1.00 88.12 77 GLN A O 1
ATOM 600 N N . ALA A 1 78 ? 26.852 -18.306 -31.856 1.00 89.06 78 ALA A N 1
ATOM 601 C CA . ALA A 1 78 ? 26.213 -19.172 -32.850 1.00 89.06 78 ALA A CA 1
ATOM 602 C C . ALA A 1 78 ? 24.702 -19.352 -32.594 1.00 89.06 78 ALA A C 1
ATOM 604 O O . ALA A 1 78 ? 23.897 -19.295 -33.516 1.00 89.06 78 ALA A O 1
ATOM 605 N N . LEU A 1 79 ? 24.284 -19.499 -31.327 1.00 89.88 79 LEU A N 1
ATOM 606 C CA . LEU A 1 79 ? 22.858 -19.566 -30.981 1.00 89.88 79 LEU A CA 1
ATOM 607 C C . LEU A 1 79 ? 22.130 -18.233 -31.209 1.00 89.88 79 LEU A C 1
ATOM 609 O O . LEU A 1 79 ? 20.927 -18.241 -31.463 1.00 89.88 79 LEU A O 1
ATOM 613 N N . VAL A 1 80 ? 22.823 -17.100 -31.073 1.00 85.06 80 VAL A N 1
ATOM 614 C CA . VAL A 1 80 ? 22.271 -15.766 -31.361 1.00 85.06 80 VAL A CA 1
ATOM 615 C C . VAL A 1 80 ? 22.105 -15.575 -32.864 1.00 85.06 80 VAL A C 1
ATOM 617 O O . VAL A 1 80 ? 21.035 -15.150 -33.293 1.00 85.06 80 VAL A O 1
ATOM 620 N N . ASP A 1 81 ? 23.124 -15.929 -33.643 1.00 80.06 81 ASP A N 1
ATOM 621 C CA . ASP A 1 81 ? 23.137 -15.803 -35.102 1.00 80.06 81 ASP A CA 1
ATOM 622 C C . ASP A 1 81 ? 22.057 -16.694 -35.746 1.00 80.06 81 ASP A C 1
ATOM 624 O O . ASP A 1 81 ? 21.358 -16.258 -36.657 1.00 80.06 81 ASP A O 1
ATOM 628 N N . ASP A 1 82 ? 21.822 -17.886 -35.183 1.00 81.94 82 ASP A N 1
ATOM 629 C CA . ASP A 1 82 ? 20.724 -18.792 -35.555 1.00 81.94 82 ASP A CA 1
ATOM 630 C C . ASP A 1 82 ? 19.328 -18.311 -35.091 1.00 81.94 82 ASP A C 1
ATOM 632 O O . ASP A 1 82 ? 18.326 -18.995 -35.309 1.00 81.94 82 ASP A O 1
ATOM 636 N N . GLY A 1 83 ? 19.230 -17.192 -34.363 1.00 76.50 83 GLY A N 1
ATOM 637 C CA . GLY A 1 83 ? 17.975 -16.685 -33.790 1.00 76.50 83 GLY A CA 1
ATOM 638 C C . GLY A 1 83 ? 17.417 -17.507 -32.616 1.00 76.50 83 GLY A C 1
ATOM 639 O O . GLY A 1 83 ? 16.334 -17.210 -32.103 1.00 76.50 83 GLY A O 1
ATOM 640 N N . LYS A 1 84 ? 18.155 -18.520 -32.145 1.00 84.69 84 LYS A N 1
ATOM 641 C CA . LYS A 1 84 ? 17.752 -19.448 -31.073 1.00 84.69 84 LYS A CA 1
ATOM 642 C C . LYS A 1 84 ? 17.951 -18.865 -29.676 1.00 84.69 84 LYS A C 1
ATOM 644 O O . LYS A 1 84 ? 17.270 -19.286 -28.741 1.00 84.69 84 LYS A O 1
ATOM 649 N N . LEU A 1 85 ? 18.869 -17.914 -29.501 1.00 86.44 85 LEU A N 1
ATOM 650 C CA . LEU A 1 85 ? 19.163 -17.249 -28.230 1.00 86.44 85 LEU A CA 1
ATOM 651 C C . LEU A 1 85 ? 18.979 -15.738 -28.352 1.00 86.44 85 LEU A C 1
ATOM 653 O O . LEU A 1 85 ? 19.647 -15.069 -29.131 1.00 86.44 85 LEU A O 1
ATOM 657 N N . TRP A 1 86 ? 18.134 -15.169 -27.499 1.00 84.69 86 TRP A N 1
ATOM 658 C CA . TRP A 1 86 ? 17.913 -13.732 -27.466 1.00 84.69 86 TRP A CA 1
ATOM 659 C C . TRP A 1 86 ? 18.779 -13.072 -26.391 1.00 84.69 86 TRP A C 1
ATOM 661 O O . TRP A 1 86 ? 18.661 -13.377 -25.199 1.00 84.69 86 TRP A O 1
ATOM 671 N N . LEU A 1 87 ? 19.659 -12.151 -26.797 1.00 77.56 87 LEU A N 1
ATOM 672 C CA . LEU A 1 87 ? 20.487 -11.367 -25.868 1.00 77.56 87 LEU A CA 1
ATOM 673 C C . LEU A 1 87 ? 19.696 -10.256 -25.179 1.00 77.56 87 LEU A C 1
ATOM 675 O O . LEU A 1 87 ? 19.999 -9.890 -24.043 1.00 77.56 87 LEU A O 1
ATOM 679 N N . GLN A 1 88 ? 18.675 -9.735 -25.841 1.00 67.81 88 GLN A N 1
ATOM 680 C CA . GLN A 1 88 ? 17.636 -8.908 -25.246 1.00 67.81 88 GLN A CA 1
ATOM 681 C C . GLN A 1 88 ? 16.339 -9.691 -25.378 1.00 67.81 88 GLN A C 1
ATOM 683 O O . GLN A 1 88 ? 16.128 -10.300 -26.417 1.00 67.81 88 GLN A O 1
ATOM 688 N N . ASN A 1 89 ? 15.499 -9.729 -24.341 1.00 62.09 89 ASN A N 1
ATOM 689 C CA . ASN A 1 89 ? 14.188 -10.356 -24.495 1.00 62.09 89 ASN A CA 1
ATOM 690 C C . ASN A 1 89 ? 13.425 -9.565 -25.582 1.00 62.09 89 ASN A C 1
ATOM 692 O O . ASN A 1 89 ? 13.160 -8.389 -25.338 1.00 62.09 89 ASN A O 1
ATOM 696 N N . PRO A 1 90 ? 13.108 -10.157 -26.746 1.00 54.56 90 PRO A N 1
ATOM 697 C CA . PRO A 1 90 ? 12.460 -9.458 -27.852 1.00 54.56 90 PRO A CA 1
ATOM 698 C C . PRO A 1 90 ? 11.038 -9.020 -27.487 1.00 54.56 90 PRO A C 1
ATOM 700 O O . PRO A 1 90 ? 10.521 -8.072 -28.061 1.00 54.56 90 PRO A O 1
ATOM 703 N N . GLU A 1 91 ? 10.424 -9.647 -26.481 1.00 58.66 91 GLU A N 1
ATOM 704 C CA . GLU A 1 91 ? 9.128 -9.233 -25.937 1.00 58.66 91 GLU A CA 1
ATOM 705 C C . GLU A 1 91 ? 9.246 -8.082 -24.927 1.00 58.66 91 GLU A C 1
ATOM 707 O O . GLU A 1 91 ? 8.240 -7.494 -24.512 1.00 58.66 91 GLU A O 1
ATOM 712 N N . ARG A 1 92 ? 10.466 -7.758 -24.469 1.00 66.00 92 ARG A N 1
ATOM 713 C CA . ARG A 1 92 ? 10.677 -6.671 -23.514 1.00 66.00 92 ARG A CA 1
ATOM 714 C C . ARG A 1 92 ? 10.547 -5.348 -24.246 1.00 66.00 92 ARG A C 1
ATOM 716 O O . ARG A 1 92 ? 11.512 -4.839 -24.805 1.00 66.00 92 ARG A O 1
ATOM 723 N N . ARG A 1 93 ? 9.359 -4.770 -24.121 1.00 77.50 93 ARG A N 1
ATOM 724 C CA . ARG A 1 93 ? 9.071 -3.448 -24.660 1.00 77.50 93 ARG A CA 1
ATOM 725 C C . ARG A 1 93 ? 10.009 -2.388 -24.092 1.00 77.50 93 ARG A C 1
ATOM 727 O O . ARG A 1 93 ? 10.326 -2.396 -22.892 1.00 77.50 93 ARG A O 1
ATOM 734 N N . SER A 1 94 ? 10.448 -1.483 -24.956 1.00 82.50 94 SER A N 1
ATOM 735 C CA . SER A 1 94 ? 11.249 -0.326 -24.567 1.00 82.50 94 SER A CA 1
ATOM 736 C C . SER A 1 94 ? 10.430 0.633 -23.691 1.00 82.50 94 SER A C 1
ATOM 738 O O . SER A 1 94 ? 9.205 0.529 -23.586 1.00 82.50 94 SER A O 1
ATOM 740 N N . TRP A 1 95 ? 11.097 1.576 -23.016 1.00 86.00 95 TRP A N 1
ATOM 741 C CA . TRP A 1 95 ? 10.371 2.604 -22.263 1.00 86.00 95 TRP A CA 1
ATOM 742 C C . TRP A 1 95 ? 9.469 3.422 -23.193 1.00 86.00 95 TRP A C 1
ATOM 744 O O . TRP A 1 95 ? 8.317 3.658 -22.839 1.00 86.00 95 TRP A O 1
ATOM 754 N N . ASP A 1 96 ? 9.968 3.781 -24.380 1.00 86.38 96 ASP A N 1
ATOM 755 C CA . ASP A 1 96 ? 9.241 4.588 -25.362 1.00 86.38 96 ASP A CA 1
ATOM 756 C C . ASP A 1 96 ? 8.021 3.842 -25.904 1.00 86.38 96 ASP A C 1
ATOM 758 O O . ASP A 1 96 ? 6.936 4.409 -25.971 1.00 86.38 96 ASP A O 1
ATOM 762 N N . GLU A 1 97 ? 8.145 2.544 -26.191 1.00 87.62 97 GLU A N 1
ATOM 763 C CA . GLU A 1 97 ? 7.015 1.713 -26.625 1.00 87.62 97 GLU A CA 1
ATOM 764 C C . GLU A 1 97 ? 5.905 1.655 -25.570 1.00 87.62 97 GLU A C 1
ATOM 766 O O . GLU A 1 97 ? 4.724 1.796 -25.894 1.00 87.62 97 GLU A O 1
ATOM 771 N N . VAL A 1 98 ? 6.267 1.480 -24.293 1.00 93.06 98 VAL A N 1
ATOM 772 C CA . VAL A 1 98 ? 5.281 1.456 -23.203 1.00 93.06 98 VAL A CA 1
ATOM 773 C C . VAL A 1 98 ? 4.692 2.846 -22.950 1.00 93.06 98 VAL A C 1
ATOM 775 O O . VAL A 1 98 ? 3.496 2.952 -22.686 1.00 93.06 98 VAL A O 1
ATOM 778 N N . PHE A 1 99 ? 5.487 3.912 -23.063 1.00 94.81 99 PHE A N 1
ATOM 779 C CA . PHE A 1 99 ? 5.009 5.291 -22.940 1.00 94.81 99 PHE A CA 1
ATOM 780 C C . PHE A 1 99 ? 4.027 5.655 -24.065 1.00 94.81 99 PHE A C 1
ATOM 782 O O . PHE A 1 99 ? 2.991 6.269 -23.804 1.00 94.81 99 PHE A O 1
ATOM 789 N N . GLN A 1 100 ? 4.288 5.213 -25.297 1.00 96.19 100 GLN A N 1
ATOM 790 C CA . GLN A 1 100 ? 3.372 5.383 -26.428 1.00 96.19 100 GLN A CA 1
ATOM 791 C C . GLN A 1 100 ? 2.078 4.582 -26.243 1.00 96.19 100 GLN A C 1
ATOM 793 O O . GLN A 1 100 ? 0.993 5.107 -26.488 1.00 96.19 100 GLN A O 1
ATOM 798 N N . ALA A 1 101 ? 2.158 3.345 -25.745 1.00 96.00 101 ALA A N 1
ATOM 799 C CA . ALA A 1 101 ? 0.968 2.566 -25.395 1.00 96.00 101 ALA A CA 1
ATOM 800 C C . ALA A 1 101 ? 0.148 3.236 -24.277 1.00 96.00 101 ALA A C 1
ATOM 802 O O . ALA A 1 101 ? -1.075 3.293 -24.347 1.00 96.00 101 ALA A O 1
ATOM 803 N N . TRP A 1 102 ? 0.809 3.799 -23.263 1.00 97.81 102 TRP A N 1
ATOM 804 C CA . TRP A 1 102 ? 0.147 4.566 -22.205 1.00 97.81 102 TRP A CA 1
ATOM 805 C C . TRP A 1 102 ? -0.513 5.850 -22.729 1.00 97.81 102 TRP A C 1
ATOM 807 O O . TRP A 1 102 ? -1.619 6.184 -22.309 1.00 97.81 102 TRP A O 1
ATOM 817 N N . THR A 1 103 ? 0.125 6.525 -23.685 1.00 97.56 103 THR A N 1
ATOM 818 C CA . THR A 1 103 ? -0.428 7.692 -24.387 1.00 97.56 103 THR A CA 1
ATOM 819 C C . THR A 1 103 ? -1.685 7.314 -25.169 1.00 97.56 103 THR A C 1
ATOM 821 O O . THR A 1 103 ? -2.724 7.946 -24.985 1.00 97.56 103 THR A O 1
ATOM 824 N N . ARG A 1 104 ? -1.646 6.236 -25.968 1.00 97.88 104 ARG A N 1
ATOM 825 C CA . ARG A 1 104 ? -2.834 5.717 -26.670 1.00 97.88 104 ARG A CA 1
ATOM 826 C C . ARG A 1 104 ? -3.958 5.367 -25.703 1.00 97.88 104 ARG A C 1
ATOM 828 O O . ARG A 1 104 ? -5.076 5.833 -25.893 1.00 97.88 104 ARG A O 1
ATOM 835 N N . TRP A 1 105 ? -3.645 4.659 -24.619 1.00 97.69 105 TRP A N 1
ATOM 836 C CA . TRP A 1 105 ? -4.609 4.367 -23.559 1.00 97.69 105 TRP A CA 1
ATOM 837 C C . TRP A 1 105 ? -5.267 5.645 -23.012 1.00 97.69 105 TRP A C 1
ATOM 839 O O . TRP A 1 105 ? -6.491 5.703 -22.905 1.00 97.69 105 TRP A O 1
ATOM 849 N N . ALA A 1 106 ? -4.489 6.691 -22.712 1.00 97.19 106 ALA A N 1
ATOM 850 C CA . ALA A 1 106 ? -5.020 7.951 -22.187 1.00 97.19 106 ALA A CA 1
ATOM 851 C C . ALA A 1 106 ? -5.916 8.669 -23.210 1.00 97.19 106 ALA A C 1
ATOM 853 O O . ALA A 1 106 ? -6.957 9.221 -22.846 1.00 97.19 106 ALA A O 1
ATOM 854 N N . HIS A 1 107 ? -5.546 8.638 -24.493 1.00 97.06 107 HIS A N 1
ATOM 855 C CA . HIS A 1 107 ? -6.362 9.171 -25.584 1.00 97.06 107 HIS A CA 1
ATOM 856 C C . HIS A 1 107 ? -7.676 8.405 -25.761 1.00 97.06 107 HIS A C 1
ATOM 858 O O . HIS A 1 107 ? -8.738 9.022 -25.776 1.00 97.06 107 HIS A O 1
ATOM 864 N N . GLU A 1 108 ? -7.628 7.077 -25.811 1.00 96.62 108 GLU A N 1
ATOM 865 C CA . GLU A 1 108 ? -8.807 6.233 -26.018 1.00 96.62 108 GLU A CA 1
ATOM 866 C C . GLU A 1 108 ? -9.770 6.233 -24.828 1.00 96.62 108 GLU A C 1
ATOM 868 O O . GLU A 1 108 ? -10.984 6.187 -25.016 1.00 96.62 108 GLU A O 1
ATOM 873 N N . LYS A 1 109 ? -9.255 6.255 -23.592 1.00 93.19 109 LYS A N 1
ATOM 874 C CA . LYS A 1 109 ? -10.089 6.166 -22.382 1.00 93.19 109 LYS A CA 1
ATOM 875 C C . LYS A 1 109 ? -10.521 7.521 -21.841 1.00 93.19 109 LYS A C 1
ATOM 877 O O . LYS A 1 109 ? -11.581 7.614 -21.224 1.00 93.19 109 LYS A O 1
ATOM 882 N N . HIS A 1 110 ? -9.704 8.553 -22.041 1.00 91.38 110 HIS A N 1
ATOM 883 C CA . HIS A 1 110 ? -9.848 9.834 -21.349 1.00 91.38 110 HIS A CA 1
ATOM 884 C C . HIS A 1 110 ? -9.607 11.051 -22.258 1.00 91.38 110 HIS A C 1
ATOM 886 O O . HIS A 1 110 ? -9.376 12.155 -21.759 1.00 91.38 110 HIS A O 1
ATOM 892 N N . GLY A 1 111 ? -9.619 10.874 -23.585 1.00 93.06 111 GLY A N 1
ATOM 893 C CA . GLY A 1 111 ? -9.419 11.963 -24.548 1.00 93.06 111 GLY A CA 1
ATOM 894 C C . GLY A 1 111 ? -8.036 12.619 -24.472 1.00 93.06 111 GLY A C 1
ATOM 895 O O . GLY A 1 111 ? -7.856 13.729 -24.961 1.00 93.06 111 GLY A O 1
ATOM 896 N N . GLY A 1 112 ? -7.063 11.968 -23.828 1.00 92.50 112 GLY A N 1
ATOM 897 C CA . GLY A 1 112 ? -5.700 12.474 -23.660 1.00 92.50 112 GLY A CA 1
ATOM 898 C C . GLY A 1 112 ? -5.557 13.466 -22.505 1.00 92.50 112 GLY A C 1
ATOM 899 O O . GLY A 1 112 ? -4.529 14.136 -22.401 1.00 92.50 112 GLY A O 1
ATOM 900 N N . ASN A 1 113 ? -6.569 13.567 -21.637 1.00 91.50 113 ASN A N 1
ATOM 901 C CA . ASN A 1 113 ? -6.587 14.502 -20.510 1.00 91.50 113 ASN A CA 1
ATOM 902 C C . ASN A 1 113 ? -6.228 13.854 -19.168 1.00 91.50 113 ASN A C 1
ATOM 904 O O . ASN A 1 113 ? -5.816 14.560 -18.252 1.00 91.50 113 ASN A O 1
ATOM 908 N N . ASP A 1 114 ? -6.345 12.530 -19.043 1.00 91.38 114 ASP A N 1
ATOM 909 C CA . ASP A 1 114 ? -6.005 11.814 -17.813 1.00 91.38 114 ASP A CA 1
ATOM 910 C C . ASP A 1 114 ? -5.101 10.613 -18.098 1.00 91.38 114 ASP A C 1
ATOM 912 O O . ASP A 1 114 ? -5.481 9.655 -18.769 1.00 91.38 114 ASP A O 1
ATOM 916 N N . TYR A 1 115 ? -3.887 10.674 -17.557 1.00 95.81 115 TYR A N 1
ATOM 917 C CA . TYR A 1 115 ? -2.876 9.627 -17.653 1.00 95.81 115 TYR A CA 1
ATOM 918 C C . TYR A 1 115 ? -2.836 8.759 -16.375 1.00 95.81 115 TYR A C 1
ATOM 920 O O . TYR A 1 115 ? -1.986 7.878 -16.226 1.00 95.81 115 TYR A O 1
ATOM 928 N N . ASN A 1 116 ? -3.736 8.964 -15.408 1.00 92.50 116 ASN A N 1
ATOM 929 C CA . ASN A 1 116 ? -3.694 8.299 -14.106 1.00 92.50 116 ASN A CA 1
ATOM 930 C C . ASN A 1 116 ? -4.331 6.909 -14.116 1.00 92.50 116 ASN A C 1
ATOM 932 O O . ASN A 1 116 ? -5.454 6.684 -13.674 1.00 92.50 116 ASN A O 1
ATOM 936 N N . VAL A 1 117 ? -3.523 5.936 -14.518 1.00 90.00 117 VAL A N 1
ATOM 937 C CA . VAL A 1 117 ? -3.920 4.531 -14.594 1.00 90.00 117 VAL A CA 1
ATOM 938 C C . VAL A 1 117 ? -4.154 3.899 -13.210 1.00 90.00 117 VAL A C 1
ATOM 940 O O . VAL A 1 117 ? -3.368 4.115 -12.275 1.00 90.00 117 VAL A O 1
ATOM 943 N N . ARG A 1 118 ? -5.197 3.061 -13.084 1.00 85.19 118 ARG A N 1
ATOM 944 C CA . ARG A 1 118 ? -5.407 2.160 -11.931 1.00 85.19 118 ARG A CA 1
ATOM 945 C C . ARG A 1 118 ? -4.305 1.096 -11.870 1.00 85.19 118 ARG A C 1
ATOM 947 O O . ARG A 1 118 ? -3.780 0.681 -12.895 1.00 85.19 118 ARG A O 1
ATOM 954 N N . HIS A 1 119 ? -3.962 0.611 -10.671 1.00 82.56 119 HIS A N 1
ATOM 955 C CA . HIS A 1 119 ? -2.819 -0.299 -10.474 1.00 82.56 119 HIS A CA 1
ATOM 956 C C . HIS A 1 119 ? -2.915 -1.624 -11.257 1.00 82.56 119 HIS A C 1
ATOM 958 O O . HIS A 1 119 ? -1.896 -2.131 -11.725 1.00 82.56 119 HIS A O 1
ATOM 964 N N . ASN A 1 120 ? -4.120 -2.170 -11.399 1.00 86.44 120 ASN A N 1
ATOM 965 C CA . ASN A 1 120 ? -4.393 -3.435 -12.080 1.00 86.44 120 ASN A CA 1
ATOM 966 C C . ASN A 1 120 ? -4.688 -3.280 -13.581 1.00 86.44 120 ASN A C 1
ATOM 968 O O . ASN A 1 120 ? -4.957 -4.280 -14.242 1.00 86.44 120 ASN A O 1
ATOM 972 N N . GLU A 1 121 ? -4.647 -2.060 -14.119 1.00 92.06 121 GLU A N 1
ATOM 973 C CA . GLU A 1 121 ? -4.955 -1.825 -15.526 1.00 92.06 121 GLU A CA 1
ATOM 974 C C . GLU A 1 121 ? -3.940 -2.516 -16.435 1.00 92.06 121 GLU A C 1
ATOM 976 O O . GLU A 1 121 ? -2.718 -2.408 -16.244 1.00 92.06 121 GLU A O 1
ATOM 981 N N . THR A 1 122 ? -4.476 -3.185 -17.452 1.00 93.75 122 THR A N 1
ATOM 982 C CA . THR A 1 122 ? -3.714 -3.802 -18.532 1.00 93.75 122 THR A CA 1
ATOM 983 C C . THR A 1 122 ? -4.200 -3.257 -19.871 1.00 93.75 122 THR A C 1
ATOM 985 O O . THR A 1 122 ? -5.401 -3.155 -20.088 1.00 93.75 122 THR A O 1
ATOM 988 N N . TYR A 1 123 ? -3.276 -2.925 -20.769 1.00 93.12 123 TYR A N 1
ATOM 989 C CA . TYR A 1 123 ? -3.572 -2.383 -22.096 1.00 93.12 123 TYR A CA 1
ATOM 990 C C . TYR A 1 123 ? -2.539 -2.886 -23.103 1.00 93.12 123 TYR A C 1
ATOM 992 O O . TYR A 1 123 ? -1.347 -2.896 -22.795 1.00 93.12 123 TYR A O 1
ATOM 1000 N N . GLU A 1 124 ? -2.986 -3.361 -24.269 1.00 88.62 124 GLU A N 1
ATOM 1001 C CA . GLU A 1 124 ? -2.128 -3.994 -25.289 1.00 88.62 124 GLU A CA 1
ATOM 1002 C C . GLU A 1 124 ? -1.215 -5.100 -24.713 1.00 88.62 124 GLU A C 1
ATOM 1004 O O . GLU A 1 124 ? -0.060 -5.240 -25.112 1.00 88.62 124 GLU A O 1
ATOM 1009 N N . GLY A 1 125 ? -1.688 -5.859 -23.716 1.00 84.69 125 GLY A N 1
ATOM 1010 C CA . GLY A 1 125 ? -0.892 -6.880 -23.017 1.00 84.69 125 GLY A CA 1
ATOM 1011 C C . GLY A 1 125 ? 0.145 -6.337 -22.018 1.00 84.69 125 GLY A C 1
ATOM 1012 O O . GLY A 1 125 ? 0.854 -7.118 -21.387 1.00 84.69 125 GLY A O 1
ATOM 1013 N N . ILE A 1 126 ? 0.231 -5.017 -21.819 1.00 87.19 126 ILE A N 1
ATOM 1014 C CA . ILE A 1 126 ? 1.106 -4.382 -20.824 1.00 87.19 126 ILE A CA 1
ATOM 1015 C C . ILE A 1 126 ? 0.333 -4.159 -19.535 1.00 87.19 126 ILE A C 1
ATOM 1017 O O . ILE A 1 126 ? -0.722 -3.531 -19.545 1.00 87.19 126 ILE A O 1
ATOM 1021 N N . ARG A 1 127 ? 0.910 -4.548 -18.395 1.00 91.25 127 ARG A N 1
ATOM 1022 C CA . ARG A 1 127 ? 0.440 -4.146 -17.056 1.00 91.25 127 ARG A CA 1
ATOM 1023 C C . ARG A 1 127 ? 0.741 -2.661 -16.793 1.00 91.25 127 ARG A C 1
ATOM 1025 O O . ARG A 1 127 ? 1.615 -2.337 -15.980 1.00 91.25 127 ARG A O 1
ATOM 1032 N N . LEU A 1 128 ? 0.054 -1.760 -17.501 1.00 93.62 128 LEU A N 1
ATOM 1033 C CA . LEU A 1 128 ? 0.278 -0.310 -17.452 1.00 93.62 128 LEU A CA 1
ATOM 1034 C C . LEU A 1 128 ? 0.219 0.232 -16.026 1.00 93.62 128 LEU A C 1
ATOM 1036 O O . LEU A 1 128 ? 1.093 1.000 -15.632 1.00 93.62 128 LEU A O 1
ATOM 1040 N N . GLY A 1 129 ? -0.731 -0.227 -15.209 1.00 90.56 129 GLY A N 1
ATOM 1041 C CA . GLY A 1 129 ? -0.848 0.221 -13.821 1.00 90.56 129 GLY A CA 1
ATOM 1042 C C . GLY A 1 129 ? 0.397 -0.057 -12.971 1.00 90.56 129 GLY A C 1
ATOM 1043 O O . GLY A 1 129 ? 0.772 0.741 -12.109 1.00 90.56 129 GLY A O 1
ATOM 1044 N N . THR A 1 130 ? 1.095 -1.164 -13.238 1.00 89.12 130 THR A N 1
ATOM 1045 C CA . THR A 1 130 ? 2.368 -1.490 -12.578 1.00 89.12 130 THR A CA 1
ATOM 1046 C C . THR A 1 130 ? 3.503 -0.617 -13.110 1.00 89.12 130 THR A C 1
ATOM 1048 O O . THR A 1 130 ? 4.292 -0.084 -12.327 1.00 89.12 130 THR A O 1
ATOM 1051 N N . TRP A 1 131 ? 3.576 -0.432 -14.430 1.00 91.94 131 TRP A N 1
ATOM 1052 C CA . TRP A 1 131 ? 4.619 0.376 -15.061 1.00 91.94 131 TRP A CA 1
ATOM 1053 C C . TRP A 1 131 ? 4.522 1.862 -14.684 1.00 91.94 131 TRP A C 1
ATOM 1055 O O . TRP A 1 131 ? 5.539 2.468 -14.346 1.00 91.94 131 TRP A O 1
ATOM 1065 N N . VAL A 1 132 ? 3.318 2.438 -14.658 1.00 93.19 132 VAL A N 1
ATOM 1066 C CA . VAL A 1 132 ? 3.082 3.844 -14.289 1.00 93.19 132 VAL A CA 1
ATOM 1067 C C . VAL A 1 132 ? 3.407 4.091 -12.816 1.00 93.19 132 VAL A C 1
ATOM 1069 O O . VAL A 1 132 ? 4.061 5.080 -12.491 1.00 93.19 132 VAL A O 1
ATOM 1072 N N . ASN A 1 133 ? 3.053 3.167 -11.916 1.00 88.06 133 ASN A N 1
ATOM 1073 C CA . ASN A 1 133 ? 3.462 3.252 -10.508 1.00 88.06 133 ASN A CA 1
ATOM 1074 C C . ASN A 1 133 ? 4.986 3.251 -10.343 1.00 88.06 133 ASN A C 1
ATOM 1076 O O . ASN A 1 133 ? 5.518 4.029 -9.550 1.00 88.06 133 ASN A O 1
ATOM 1080 N N . LEU A 1 134 ? 5.698 2.433 -11.123 1.00 85.69 134 LEU A N 1
ATOM 1081 C CA . LEU A 1 134 ? 7.157 2.467 -11.148 1.00 85.69 134 LEU A CA 1
ATOM 1082 C C . LEU A 1 134 ? 7.682 3.833 -11.625 1.00 85.69 134 LEU A C 1
ATOM 1084 O O . LEU A 1 134 ? 8.661 4.317 -11.060 1.00 85.69 134 LEU A O 1
ATOM 1088 N N . GLN A 1 135 ? 7.040 4.477 -12.607 1.00 89.50 135 GLN A N 1
ATOM 1089 C CA . GLN A 1 135 ? 7.451 5.811 -13.064 1.00 89.50 135 GLN A CA 1
ATOM 1090 C C . GLN A 1 135 ? 7.210 6.886 -11.997 1.00 89.50 135 GLN A C 1
ATOM 1092 O O . GLN A 1 135 ? 8.107 7.685 -11.744 1.00 89.50 135 GLN A O 1
ATOM 1097 N N . ARG A 1 136 ? 6.061 6.859 -11.301 1.00 88.94 136 ARG A N 1
ATOM 1098 C CA . ARG A 1 136 ? 5.786 7.745 -10.150 1.00 88.94 136 ARG A CA 1
ATOM 1099 C C . ARG A 1 136 ? 6.885 7.644 -9.101 1.00 88.94 136 ARG A C 1
ATOM 1101 O O . ARG A 1 136 ? 7.404 8.653 -8.641 1.00 88.94 136 ARG A O 1
ATOM 1108 N N . MET A 1 137 ? 7.273 6.415 -8.760 1.00 82.06 137 MET A N 1
ATOM 1109 C CA . MET A 1 137 ? 8.368 6.172 -7.826 1.00 82.06 137 MET A CA 1
ATOM 1110 C C . MET A 1 137 ? 9.681 6.752 -8.360 1.00 82.06 137 MET A C 1
ATOM 1112 O O . MET A 1 137 ? 10.332 7.491 -7.636 1.00 82.06 137 MET A O 1
ATOM 1116 N N . ARG A 1 138 ? 10.020 6.498 -9.632 1.00 84.00 138 ARG A N 1
ATOM 1117 C CA . ARG A 1 138 ? 11.245 6.993 -10.289 1.00 84.00 138 ARG A CA 1
ATOM 1118 C C . ARG A 1 138 ? 11.369 8.509 -10.395 1.00 84.00 138 ARG A C 1
ATOM 1120 O O . ARG A 1 138 ? 12.494 8.988 -10.505 1.00 84.00 138 ARG A O 1
ATOM 1127 N N . LEU A 1 139 ? 10.262 9.243 -10.353 1.00 84.44 139 LEU A N 1
ATOM 1128 C CA . LEU A 1 139 ? 10.263 10.707 -10.351 1.00 84.44 139 LEU A CA 1
ATOM 1129 C C . LEU A 1 139 ? 10.533 11.325 -8.979 1.00 84.44 139 LEU A C 1
ATOM 1131 O O . LEU A 1 139 ? 10.874 12.501 -8.923 1.00 84.44 139 LEU A O 1
ATOM 1135 N N . ARG A 1 140 ? 10.390 10.569 -7.884 1.00 80.25 140 ARG A N 1
ATOM 1136 C CA . ARG A 1 140 ? 10.629 11.088 -6.532 1.00 80.25 140 ARG A CA 1
ATOM 1137 C C . ARG A 1 140 ? 12.123 11.284 -6.293 1.00 80.25 140 ARG A C 1
ATOM 1139 O O . ARG A 1 140 ? 12.908 10.376 -6.562 1.00 80.25 140 ARG A O 1
ATOM 1146 N N . ASP A 1 141 ? 12.494 12.413 -5.694 1.00 61.69 141 ASP A N 1
ATOM 1147 C CA . ASP A 1 141 ? 13.897 12.816 -5.488 1.00 61.69 141 ASP A CA 1
ATOM 1148 C C . ASP A 1 141 ? 14.740 11.775 -4.732 1.00 61.69 141 ASP A C 1
ATOM 1150 O O . ASP A 1 141 ? 15.921 11.599 -5.019 1.00 61.69 141 ASP A O 1
ATOM 1154 N N . LYS A 1 142 ? 14.121 11.011 -3.821 1.00 60.47 142 LYS A N 1
ATOM 1155 C CA . LYS A 1 142 ? 14.790 9.960 -3.030 1.00 60.47 142 LYS A CA 1
ATOM 1156 C C . LYS A 1 142 ? 14.949 8.612 -3.754 1.00 60.47 142 LYS A C 1
ATOM 1158 O O . LYS A 1 142 ? 15.526 7.681 -3.200 1.00 60.47 142 LYS A O 1
ATOM 1163 N N . TYR A 1 143 ? 14.400 8.437 -4.957 1.00 59.59 143 TYR A N 1
ATOM 1164 C CA . TYR A 1 143 ? 14.245 7.101 -5.551 1.00 59.59 143 TYR A CA 1
ATOM 1165 C C . TYR A 1 143 ? 15.491 6.414 -6.162 1.00 59.59 143 TYR A C 1
ATOM 1167 O O . TYR A 1 143 ? 15.434 5.202 -6.367 1.00 59.59 143 TYR A O 1
ATOM 1175 N N . PRO A 1 144 ? 16.639 7.052 -6.417 1.00 52.50 144 PRO A N 1
ATOM 1176 C CA . PRO A 1 144 ? 17.820 6.310 -6.891 1.00 52.50 144 PRO A CA 1
ATOM 1177 C C . PRO A 1 144 ? 18.801 5.856 -5.799 1.00 52.50 144 PRO A C 1
ATOM 1179 O O . PRO A 1 144 ? 19.622 4.984 -6.064 1.00 52.50 144 PRO A O 1
ATOM 1182 N N . GLN A 1 145 ? 18.751 6.431 -4.595 1.00 51.81 145 GLN A N 1
ATOM 1183 C CA . GLN A 1 145 ? 19.878 6.348 -3.649 1.00 51.81 145 GLN A CA 1
ATOM 1184 C C . GLN A 1 145 ? 19.928 5.043 -2.834 1.00 51.81 145 GLN A C 1
ATOM 1186 O O . GLN A 1 145 ? 21.010 4.621 -2.445 1.00 51.81 145 GLN A O 1
ATOM 1191 N N . GLU A 1 146 ? 18.795 4.362 -2.629 1.00 49.81 146 GLU A N 1
ATOM 1192 C CA . GLU A 1 146 ? 18.720 3.200 -1.719 1.00 49.81 146 GLU A CA 1
ATOM 1193 C C . GLU A 1 146 ? 18.337 1.874 -2.407 1.00 49.81 146 GLU A C 1
ATOM 1195 O O . GLU A 1 146 ? 18.551 0.804 -1.846 1.00 49.81 146 GLU A O 1
ATOM 1200 N N . ASN A 1 147 ? 17.775 1.907 -3.625 1.00 49.66 147 ASN A N 1
ATOM 1201 C CA . ASN A 1 147 ? 17.068 0.751 -4.208 1.00 49.66 147 ASN A CA 1
ATOM 1202 C C . ASN A 1 147 ? 17.737 0.104 -5.438 1.00 49.66 147 ASN A C 1
ATOM 1204 O O . ASN A 1 147 ? 17.133 -0.776 -6.054 1.00 49.66 147 ASN A O 1
ATOM 1208 N N . GLY A 1 148 ? 18.938 0.541 -5.840 1.00 50.44 148 GLY A N 1
ATOM 1209 C CA . GLY A 1 148 ? 19.732 -0.115 -6.896 1.00 50.44 148 GLY A CA 1
ATOM 1210 C C . GLY A 1 148 ? 19.071 -0.211 -8.283 1.00 50.44 148 GLY A C 1
ATOM 1211 O O . GLY A 1 148 ? 19.465 -1.045 -9.096 1.00 50.44 148 GLY A O 1
ATOM 1212 N N . LYS A 1 149 ? 18.042 0.599 -8.575 1.00 60.12 149 LYS A N 1
ATOM 1213 C CA . LYS A 1 149 ? 17.325 0.594 -9.864 1.00 60.12 149 LYS A CA 1
ATOM 1214 C C . LYS A 1 149 ? 17.806 1.713 -10.782 1.00 60.12 149 LYS A C 1
ATOM 1216 O O . LYS A 1 149 ? 18.079 2.819 -10.330 1.00 60.12 149 LYS A O 1
ATOM 1221 N N . THR A 1 150 ? 17.830 1.438 -12.088 1.00 63.00 150 THR A N 1
ATOM 1222 C CA . THR A 1 150 ? 18.265 2.392 -13.117 1.00 63.00 150 THR A CA 1
ATOM 1223 C C . THR A 1 150 ? 17.418 3.681 -13.091 1.00 63.00 150 THR A C 1
ATOM 1225 O O . THR A 1 150 ? 16.186 3.609 -13.238 1.00 63.00 150 THR A O 1
ATOM 1228 N N . PRO A 1 151 ? 18.047 4.862 -12.939 1.00 69.75 151 PRO A N 1
ATOM 1229 C CA . PRO A 1 151 ? 17.371 6.159 -13.011 1.00 69.75 151 PRO A CA 1
ATOM 1230 C C . PRO A 1 151 ? 16.636 6.373 -14.342 1.00 69.75 151 PRO A C 1
ATOM 1232 O O . PRO A 1 151 ? 16.888 5.670 -15.322 1.00 69.75 151 PRO A O 1
ATOM 1235 N N . LEU A 1 152 ? 15.688 7.313 -14.380 1.00 79.56 152 LEU A N 1
ATOM 1236 C CA . LEU A 1 152 ? 15.121 7.804 -15.645 1.00 79.56 152 LEU A CA 1
ATOM 1237 C C . LEU A 1 152 ? 16.205 8.559 -16.421 1.00 79.56 152 LEU A C 1
ATOM 1239 O O . LEU A 1 152 ? 17.001 9.272 -15.810 1.00 79.56 152 LEU A O 1
ATOM 1243 N N . THR A 1 153 ? 16.224 8.439 -17.750 1.00 80.94 153 THR A N 1
ATOM 1244 C CA . THR A 1 153 ? 17.047 9.349 -18.561 1.00 80.94 153 THR A CA 1
ATOM 1245 C C . THR A 1 153 ? 16.483 10.769 -18.475 1.00 80.94 153 THR A C 1
ATOM 1247 O O . THR A 1 153 ? 15.315 10.960 -18.121 1.00 80.94 153 THR A O 1
ATOM 1250 N N . ALA A 1 154 ? 17.290 11.778 -18.817 1.00 75.94 154 ALA A N 1
ATOM 1251 C CA . ALA A 1 154 ? 16.842 13.173 -18.815 1.00 75.94 154 ALA A CA 1
ATOM 1252 C C . ALA A 1 154 ? 15.584 13.373 -19.679 1.00 75.94 154 ALA A C 1
ATOM 1254 O O . ALA A 1 154 ? 14.626 14.004 -19.239 1.00 75.94 154 ALA A O 1
ATOM 1255 N N . GLN A 1 155 ? 15.550 12.742 -20.856 1.00 79.00 155 GLN A N 1
ATOM 1256 C CA . GLN A 1 155 ? 14.407 12.765 -21.768 1.00 79.00 155 GLN A CA 1
ATOM 1257 C C . GLN A 1 155 ? 13.158 12.103 -21.166 1.00 79.00 155 GLN A C 1
ATOM 1259 O O . GLN A 1 155 ? 12.082 12.693 -21.187 1.00 79.00 155 GLN A O 1
ATOM 1264 N N . GLN A 1 156 ? 13.294 10.913 -20.571 1.00 85.31 156 GLN A N 1
ATOM 1265 C CA . GLN A 1 156 ? 12.169 10.214 -19.934 1.00 85.31 156 GLN A CA 1
ATOM 1266 C C . GLN A 1 156 ? 11.601 11.012 -18.756 1.00 85.31 156 GLN A C 1
ATOM 1268 O O . GLN A 1 156 ? 10.389 11.073 -18.560 1.00 85.31 156 GLN A O 1
ATOM 1273 N N . LYS A 1 157 ? 12.480 11.639 -17.963 1.00 87.00 157 LYS A N 1
ATOM 1274 C CA . LYS A 1 157 ? 12.077 12.511 -16.857 1.00 87.00 157 LYS A CA 1
ATOM 1275 C C . LYS A 1 157 ? 11.337 13.747 -17.374 1.00 87.00 157 LYS A C 1
ATOM 1277 O O . LYS A 1 157 ? 10.283 14.064 -16.833 1.00 87.00 157 LYS A O 1
ATOM 1282 N N . ALA A 1 158 ? 11.850 14.403 -18.416 1.00 86.88 158 ALA A N 1
ATOM 1283 C CA . ALA A 1 158 ? 11.217 15.572 -19.022 1.00 86.88 158 ALA A CA 1
ATOM 1284 C C . ALA A 1 158 ? 9.807 15.256 -19.548 1.00 86.88 158 ALA A C 1
ATOM 1286 O O . ALA A 1 158 ? 8.863 15.945 -19.174 1.00 86.88 158 ALA A O 1
ATOM 1287 N N . ALA A 1 159 ? 9.644 14.163 -20.302 1.00 91.44 159 ALA A N 1
ATOM 1288 C CA . ALA A 1 159 ? 8.345 13.745 -20.838 1.00 91.44 159 ALA A CA 1
ATOM 1289 C C . ALA A 1 159 ? 7.292 13.506 -19.738 1.00 91.44 159 ALA A C 1
ATOM 1291 O O . ALA A 1 159 ? 6.130 13.882 -19.869 1.00 91.44 159 ALA A O 1
ATOM 1292 N N . LEU A 1 160 ? 7.693 12.907 -18.614 1.00 93.25 160 LEU A N 1
ATOM 1293 C CA . LEU A 1 160 ? 6.787 12.698 -17.486 1.00 93.25 160 LEU A CA 1
ATOM 1294 C C . LEU A 1 160 ? 6.456 14.000 -16.745 1.00 93.25 160 LEU A C 1
ATOM 1296 O O . LEU A 1 160 ? 5.310 14.191 -16.343 1.00 93.25 160 LEU A O 1
ATOM 1300 N N . LEU A 1 161 ? 7.443 14.879 -16.544 1.00 90.75 161 LEU A N 1
ATOM 1301 C CA . LEU A 1 161 ? 7.241 16.171 -15.883 1.00 90.75 161 LEU A CA 1
ATOM 1302 C C . LEU A 1 161 ? 6.362 17.108 -16.710 1.00 90.75 161 LEU A C 1
ATOM 1304 O O . LEU A 1 161 ? 5.599 17.874 -16.133 1.00 90.75 161 LEU A O 1
ATOM 1308 N N . GLU A 1 162 ? 6.409 17.013 -18.035 1.00 93.44 162 GLU A N 1
ATOM 1309 C CA . GLU A 1 162 ? 5.508 17.751 -18.914 1.00 93.44 162 GLU A CA 1
ATOM 1310 C C . GLU A 1 162 ? 4.041 17.356 -18.676 1.00 93.44 162 GLU A C 1
ATOM 1312 O O . GLU A 1 162 ? 3.193 18.223 -18.468 1.00 93.44 162 GLU A O 1
ATOM 1317 N N . LEU A 1 163 ? 3.735 16.056 -18.590 1.00 95.00 163 LEU A N 1
ATOM 1318 C CA . LEU A 1 163 ? 2.383 15.582 -18.257 1.00 95.00 163 LEU A CA 1
ATOM 1319 C C . LEU A 1 163 ? 1.923 16.042 -16.864 1.00 95.00 163 LEU A C 1
ATOM 1321 O O . LEU A 1 163 ? 0.732 16.277 -16.648 1.00 95.00 163 LEU A O 1
ATOM 1325 N N . VAL A 1 164 ? 2.857 16.163 -15.916 1.00 90.69 164 VAL A N 1
ATOM 1326 C CA . VAL A 1 164 ? 2.588 16.687 -14.567 1.00 90.69 164 VAL A CA 1
ATOM 1327 C C . VAL A 1 164 ? 2.298 18.182 -14.617 1.00 90.69 164 VAL A C 1
ATOM 1329 O O . VAL A 1 164 ? 1.312 18.621 -14.031 1.00 90.69 164 VAL A O 1
ATOM 1332 N N . ALA A 1 165 ? 3.104 18.953 -15.349 1.00 85.44 165 ALA A N 1
ATOM 1333 C CA . ALA A 1 165 ? 2.911 20.389 -15.535 1.00 85.44 165 ALA A CA 1
ATOM 1334 C C . ALA A 1 165 ? 1.573 20.701 -16.226 1.00 85.44 165 ALA A C 1
ATOM 1336 O O . ALA A 1 165 ? 0.907 21.667 -15.871 1.00 85.44 165 ALA A O 1
ATOM 1337 N N . GLN A 1 166 ? 1.136 19.840 -17.151 1.00 88.81 166 GLN A N 1
ATOM 1338 C CA . GLN A 1 166 ? -0.184 19.914 -17.788 1.00 88.81 166 GLN A CA 1
ATOM 1339 C C . GLN A 1 166 ? -1.340 19.454 -16.872 1.00 88.81 166 GLN A C 1
ATOM 1341 O O . GLN A 1 166 ? -2.495 19.482 -17.289 1.00 88.81 166 GLN A O 1
ATOM 1346 N N . GLY A 1 167 ? -1.063 18.971 -15.655 1.00 85.06 167 GLY A N 1
ATOM 1347 C CA . GLY A 1 167 ? -2.073 18.452 -14.723 1.00 85.06 167 GLY A CA 1
ATOM 1348 C C . GLY A 1 167 ? -2.664 17.085 -15.098 1.00 85.06 167 GLY A C 1
ATOM 1349 O O . GLY A 1 167 ? -3.569 16.597 -14.420 1.00 85.06 167 GLY A O 1
ATOM 1350 N N . LYS A 1 168 ? -2.143 16.436 -16.145 1.00 91.50 168 LYS A N 1
ATOM 1351 C CA . LYS A 1 168 ? -2.665 15.180 -16.709 1.00 91.50 168 LYS A CA 1
ATOM 1352 C C . LYS A 1 168 ? -2.142 13.936 -15.995 1.00 91.50 168 LYS A C 1
ATOM 1354 O O . LYS A 1 168 ? -2.785 12.887 -16.013 1.00 91.50 168 LYS A O 1
ATOM 1359 N N . PHE A 1 169 ? -0.983 14.031 -15.345 1.00 92.88 169 PHE A N 1
ATOM 1360 C CA . PHE A 1 169 ? -0.347 12.930 -14.622 1.00 92.88 169 PHE A CA 1
ATOM 1361 C C . PHE A 1 169 ? 0.008 13.330 -13.189 1.00 92.88 169 PHE A C 1
ATOM 1363 O O . PHE A 1 169 ? 0.567 14.394 -12.946 1.00 92.88 169 PHE A O 1
ATOM 1370 N N . ARG A 1 170 ? -0.304 12.465 -12.219 1.00 88.75 170 ARG A N 1
ATOM 1371 C CA . ARG A 1 170 ? -0.044 12.709 -10.794 1.00 88.75 170 ARG A CA 1
ATOM 1372 C C . ARG A 1 170 ? 1.094 11.818 -10.311 1.00 88.75 170 ARG A C 1
ATOM 1374 O O . ARG A 1 170 ? 1.019 10.590 -10.429 1.00 88.75 170 ARG A O 1
ATOM 1381 N N . ILE A 1 171 ? 2.127 12.440 -9.743 1.00 81.12 171 ILE A N 1
ATOM 1382 C CA . ILE A 1 171 ? 3.265 11.742 -9.121 1.00 81.12 171 ILE A CA 1
ATOM 1383 C C . ILE A 1 171 ? 2.842 11.149 -7.779 1.00 81.12 171 ILE A C 1
ATOM 1385 O O . ILE A 1 171 ? 3.133 9.987 -7.485 1.00 81.12 171 ILE A O 1
ATOM 1389 N N . ASP A 1 172 ? 2.110 11.928 -6.987 1.00 71.38 172 ASP A N 1
ATOM 1390 C CA . ASP A 1 172 ? 1.634 11.497 -5.685 1.00 71.38 172 ASP A CA 1
ATOM 1391 C C . ASP A 1 172 ? 0.206 10.979 -5.739 1.00 71.38 172 ASP A C 1
ATOM 1393 O O . ASP A 1 172 ? -0.625 11.392 -6.554 1.00 71.38 172 ASP A O 1
ATOM 1397 N N . ALA A 1 173 ? -0.068 10.015 -4.861 1.00 64.62 173 ALA A N 1
ATOM 1398 C CA . ALA A 1 173 ? -1.426 9.566 -4.644 1.00 64.62 173 ALA A CA 1
ATOM 1399 C C . ALA A 1 173 ? -2.261 10.777 -4.224 1.00 64.62 173 ALA A C 1
ATOM 1401 O O . ALA A 1 173 ? -1.874 11.501 -3.306 1.00 64.62 173 ALA A O 1
ATOM 1402 N N . VAL A 1 174 ? -3.403 10.969 -4.891 1.00 65.69 174 VAL A N 1
ATOM 1403 C CA . VAL A 1 174 ? -4.423 11.920 -4.444 1.00 65.69 174 VAL A CA 1
ATOM 1404 C C . VAL A 1 174 ? -4.644 11.681 -2.963 1.00 65.69 174 VAL A C 1
ATOM 1406 O O . VAL A 1 174 ? -4.841 10.534 -2.545 1.00 65.69 174 VAL A O 1
ATOM 1409 N N . ASP A 1 175 ? -4.597 12.755 -2.186 1.00 70.94 175 ASP A N 1
ATOM 1410 C CA . ASP A 1 175 ? -4.979 12.693 -0.793 1.00 70.94 175 ASP A CA 1
ATOM 1411 C C . ASP A 1 175 ? -6.455 12.295 -0.724 1.00 70.94 175 ASP A C 1
ATOM 1413 O O . ASP A 1 175 ? -7.350 13.100 -0.954 1.00 70.94 175 ASP A O 1
ATOM 1417 N N . ARG A 1 176 ? -6.712 11.004 -0.503 1.00 82.00 176 ARG A N 1
ATOM 1418 C CA . ARG A 1 176 ? -8.070 10.458 -0.408 1.00 82.00 176 ARG A CA 1
ATOM 1419 C C . ARG A 1 176 ? -8.680 10.685 0.968 1.00 82.00 176 ARG A C 1
ATOM 1421 O O . ARG A 1 176 ? -9.789 10.212 1.201 1.00 82.00 176 ARG A O 1
ATOM 1428 N N . PHE A 1 177 ? -7.963 11.342 1.881 1.00 89.81 177 PHE A N 1
ATOM 1429 C CA . PHE A 1 177 ? -8.483 11.632 3.205 1.00 89.81 177 PHE A CA 1
ATOM 1430 C C . PHE A 1 177 ? -9.804 12.408 3.145 1.00 89.81 177 PHE A C 1
ATOM 1432 O O . PHE A 1 177 ? -10.746 11.890 3.734 1.00 89.81 177 PHE A O 1
ATOM 1439 N N . PRO A 1 178 ? -9.940 13.538 2.411 1.00 90.19 178 PRO A N 1
ATOM 1440 C CA . PRO A 1 178 ? -11.184 14.312 2.415 1.00 90.19 178 PRO A CA 1
ATOM 1441 C C . PRO A 1 178 ? -12.369 13.478 1.924 1.00 90.19 178 PRO A C 1
ATOM 1443 O O . PRO A 1 178 ? -13.357 13.342 2.627 1.00 90.19 178 PRO A O 1
ATOM 1446 N N . ILE A 1 179 ? -12.198 12.767 0.804 1.00 87.25 179 ILE A N 1
ATOM 1447 C CA . ILE A 1 179 ? -13.232 11.886 0.237 1.00 87.25 179 ILE A CA 1
ATOM 1448 C C . ILE A 1 179 ? -13.679 10.823 1.252 1.00 87.25 179 ILE A C 1
ATOM 1450 O O . ILE A 1 179 ? -14.867 10.591 1.444 1.00 87.25 179 ILE A O 1
ATOM 1454 N N . LYS A 1 180 ? -12.733 10.143 1.910 1.00 93.50 180 LYS A N 1
ATOM 1455 C CA . LYS A 1 180 ? -13.064 9.077 2.871 1.00 93.50 180 LYS A CA 1
ATOM 1456 C C . LYS A 1 180 ? -13.617 9.617 4.184 1.00 93.50 180 LYS A C 1
ATOM 1458 O O . LYS A 1 180 ? -14.412 8.932 4.822 1.00 93.50 180 LYS A O 1
ATOM 1463 N N . PHE A 1 181 ? -13.198 10.815 4.576 1.00 95.94 181 PHE A N 1
ATOM 1464 C CA . PHE A 1 181 ? -13.747 11.529 5.715 1.00 95.94 181 PHE A CA 1
ATOM 1465 C C . PHE A 1 181 ? -15.210 11.899 5.449 1.00 95.94 181 PHE A C 1
ATOM 1467 O O . PHE A 1 181 ? -16.063 11.547 6.257 1.00 95.94 181 PHE A O 1
ATOM 1474 N N . ASP A 1 182 ? -15.519 12.476 4.286 1.00 95.69 182 ASP A N 1
ATOM 1475 C CA . ASP A 1 182 ? -16.888 12.818 3.883 1.00 95.69 182 ASP A CA 1
ATOM 1476 C C . ASP A 1 182 ? -17.782 11.576 3.810 1.00 95.69 182 ASP A C 1
ATOM 1478 O O . ASP A 1 182 ? -18.886 11.575 4.350 1.00 95.69 182 ASP A O 1
ATOM 1482 N N . LEU A 1 183 ? -17.284 10.472 3.240 1.00 96.19 183 LEU A N 1
ATOM 1483 C CA . LEU A 1 183 ? -18.010 9.198 3.227 1.00 96.19 183 LEU A CA 1
ATOM 1484 C C . LEU A 1 183 ? -18.257 8.640 4.638 1.00 96.19 183 LEU A C 1
ATOM 1486 O O . LEU A 1 183 ? -19.319 8.083 4.898 1.00 96.19 183 LEU A O 1
ATOM 1490 N N . MET A 1 184 ? -17.305 8.786 5.566 1.00 97.06 184 MET A N 1
ATOM 1491 C CA . MET A 1 184 ? -17.487 8.392 6.969 1.00 97.06 184 MET A CA 1
ATOM 1492 C C . MET A 1 184 ? -18.540 9.263 7.668 1.00 97.06 184 MET A C 1
ATOM 1494 O O . MET A 1 184 ? -19.342 8.740 8.443 1.00 97.06 184 MET A O 1
ATOM 1498 N N . MET A 1 185 ? -18.552 10.570 7.394 1.00 97.69 185 MET A N 1
ATOM 1499 C CA . MET A 1 185 ? -19.571 11.485 7.914 1.00 97.69 185 MET A CA 1
ATOM 1500 C C . MET A 1 185 ? -20.952 11.138 7.354 1.00 97.69 185 MET A C 1
ATOM 1502 O O . MET A 1 185 ? -21.899 10.991 8.122 1.00 97.69 185 MET A O 1
ATOM 1506 N N . LYS A 1 186 ? -21.052 10.897 6.044 1.00 97.12 186 LYS A N 1
ATOM 1507 C CA . LYS A 1 186 ? -22.288 10.458 5.389 1.00 97.12 186 LYS A CA 1
ATOM 1508 C C . LYS A 1 186 ? -22.804 9.141 5.972 1.00 97.12 186 LYS A C 1
ATOM 1510 O O . LYS A 1 186 ? -23.964 9.052 6.359 1.00 97.12 186 LYS A O 1
ATOM 1515 N N . TRP A 1 187 ? -21.923 8.154 6.143 1.00 97.12 187 TRP A N 1
ATOM 1516 C CA . TRP A 1 187 ? -22.261 6.899 6.815 1.00 97.12 187 TRP A CA 1
ATOM 1517 C C . TRP A 1 187 ? -22.799 7.123 8.238 1.00 97.12 187 TRP A C 1
ATOM 1519 O O . TRP A 1 187 ? -23.764 6.468 8.631 1.00 97.12 187 TRP A O 1
ATOM 1529 N N . SER A 1 188 ? -22.194 8.038 9.008 1.00 95.31 188 SER A N 1
ATOM 1530 C CA . SER A 1 188 ? -22.628 8.371 10.372 1.00 95.31 188 SER A CA 1
ATOM 1531 C C . SER A 1 188 ? -24.055 8.917 10.385 1.00 95.31 188 SER A C 1
ATOM 1533 O O . SER A 1 188 ? -24.880 8.461 11.179 1.00 95.31 188 SER A O 1
ATOM 1535 N N . GLU A 1 189 ? -24.364 9.856 9.490 1.00 96.56 189 GLU A N 1
ATOM 1536 C CA . GLU A 1 189 ? -25.713 10.412 9.350 1.00 96.56 189 GLU A CA 1
ATOM 1537 C C . GLU A 1 189 ? -26.729 9.338 8.942 1.00 96.56 189 GLU A C 1
ATOM 1539 O O . GLU A 1 189 ? -27.735 9.150 9.623 1.00 96.56 189 GLU A O 1
ATOM 1544 N N . GLU A 1 190 ? -26.437 8.560 7.900 1.00 94.81 190 GLU A N 1
ATOM 1545 C CA . GLU A 1 190 ? -27.389 7.591 7.343 1.00 94.81 190 GLU A CA 1
ATOM 1546 C C . GLU A 1 190 ? -27.588 6.341 8.212 1.00 94.81 190 GLU A C 1
ATOM 1548 O O . GLU A 1 190 ? -28.672 5.762 8.224 1.00 94.81 190 GLU A O 1
ATOM 1553 N N . THR A 1 191 ? -26.559 5.903 8.944 1.00 87.81 191 THR A N 1
ATOM 1554 C CA . THR A 1 191 ? -26.598 4.621 9.674 1.00 87.81 191 THR A CA 1
ATOM 1555 C C . THR A 1 191 ? -26.925 4.800 11.150 1.00 87.81 191 THR A C 1
ATOM 1557 O O . THR A 1 191 ? -27.593 3.960 11.753 1.00 87.81 191 THR A O 1
ATOM 1560 N N . VAL A 1 192 ? -26.426 5.874 11.769 1.00 86.62 192 VAL A N 1
ATOM 1561 C CA . VAL A 1 192 ? -26.564 6.100 13.215 1.00 86.62 192 VAL A CA 1
ATOM 1562 C C . VAL A 1 192 ? -27.088 7.493 13.561 1.00 86.62 192 VAL A C 1
ATOM 1564 O O . VAL A 1 192 ? -27.032 7.872 14.731 1.00 86.62 192 VAL A O 1
ATOM 1567 N N . GLY A 1 193 ? -27.623 8.239 12.588 1.00 88.81 193 GLY A N 1
ATOM 1568 C CA . GLY A 1 193 ? -28.236 9.554 12.805 1.00 88.81 193 GLY A CA 1
ATOM 1569 C C . GLY A 1 193 ? -27.258 10.585 13.364 1.00 88.81 193 GLY A C 1
ATOM 1570 O O . GLY A 1 193 ? -27.594 11.296 14.308 1.00 88.81 193 GLY A O 1
ATOM 1571 N N . GLY A 1 194 ? -26.005 10.563 12.904 1.00 88.88 194 GLY A N 1
ATOM 1572 C CA . GLY A 1 194 ? -24.991 11.543 13.302 1.00 88.88 194 GLY A CA 1
ATOM 1573 C C . GLY A 1 194 ? -24.392 11.319 14.697 1.00 88.88 194 GLY A C 1
ATOM 1574 O O . GLY A 1 194 ? -23.534 12.091 15.135 1.00 88.88 194 GLY A O 1
ATOM 1575 N N . ARG A 1 195 ? -24.805 10.256 15.411 1.00 85.25 195 ARG A N 1
ATOM 1576 C CA . ARG A 1 195 ? -24.339 9.976 16.782 1.00 85.25 195 ARG A CA 1
ATOM 1577 C C . ARG A 1 195 ? -22.840 9.702 16.858 1.00 85.25 195 ARG A C 1
ATOM 1579 O O . ARG A 1 195 ? -22.211 10.096 17.837 1.00 85.25 195 ARG A O 1
ATOM 1586 N N . HIS A 1 196 ? -22.271 8.997 15.877 1.00 89.62 196 HIS A N 1
ATOM 1587 C CA . HIS A 1 196 ? -20.846 8.673 15.868 1.00 89.62 196 HIS A CA 1
ATOM 1588 C C . HIS A 1 196 ? -20.307 8.270 14.488 1.00 89.62 196 HIS A C 1
ATOM 1590 O O . HIS A 1 196 ? -20.987 7.636 13.689 1.00 89.62 196 HIS A O 1
ATOM 1596 N N . CYS A 1 197 ? -19.005 8.452 14.285 1.00 93.00 197 CYS A N 1
ATOM 1597 C CA . CYS A 1 197 ? -18.302 8.127 13.040 1.00 93.00 197 CYS A CA 1
ATOM 1598 C C . CYS A 1 197 ? -17.580 6.763 13.077 1.00 93.00 197 CYS A C 1
ATOM 1600 O O . CYS A 1 197 ? -16.724 6.471 12.246 1.00 93.00 197 CYS A O 1
ATOM 1602 N N . ASN A 1 198 ? -17.881 5.914 14.065 1.00 90.56 198 ASN A N 1
ATOM 1603 C CA . ASN A 1 198 ? -17.173 4.657 14.317 1.00 90.56 198 ASN A CA 1
ATOM 1604 C C . ASN A 1 198 ? -17.603 3.509 13.387 1.00 90.56 198 ASN A C 1
ATOM 1606 O O . ASN A 1 198 ? -18.231 2.553 13.839 1.00 90.56 198 ASN A O 1
ATOM 1610 N N . VAL A 1 199 ? -17.216 3.570 12.110 1.00 89.94 199 VAL A N 1
ATOM 1611 C CA . VAL A 1 199 ? -17.481 2.486 11.146 1.00 89.94 199 VAL A CA 1
ATOM 1612 C C . VAL A 1 199 ? -16.926 1.126 11.627 1.00 89.94 199 VAL A C 1
ATOM 1614 O O . VAL A 1 199 ? -15.779 1.073 12.101 1.00 89.94 199 VAL A O 1
ATOM 1617 N N . PRO A 1 200 ? -17.692 0.019 11.495 1.00 86.88 200 PRO A N 1
ATOM 1618 C CA . PRO A 1 200 ? -17.194 -1.344 11.706 1.00 86.88 200 PRO A CA 1
ATOM 1619 C C . PRO A 1 200 ? -15.980 -1.656 10.825 1.00 86.88 200 PRO A C 1
ATOM 1621 O O . PRO A 1 200 ? -15.859 -1.114 9.730 1.00 86.88 200 PRO A O 1
ATOM 1624 N N . TYR A 1 201 ? -15.074 -2.528 11.280 1.00 82.69 201 TYR A N 1
ATOM 1625 C CA . TYR A 1 201 ? -13.806 -2.804 10.582 1.00 82.69 201 TYR A CA 1
ATOM 1626 C C . TYR A 1 201 ? -13.989 -3.347 9.153 1.00 82.69 201 TYR A C 1
ATOM 1628 O O . TYR A 1 201 ? -13.220 -3.013 8.251 1.00 82.69 201 TYR A O 1
ATOM 1636 N N . ASP A 1 202 ? -15.014 -4.164 8.951 1.00 81.88 202 ASP A N 1
ATOM 1637 C CA . ASP A 1 202 ? -15.411 -4.788 7.691 1.00 81.88 202 ASP A CA 1
ATOM 1638 C C . ASP A 1 202 ? -16.345 -3.913 6.838 1.00 81.88 202 ASP A C 1
ATOM 1640 O O . ASP A 1 202 ? -16.694 -4.303 5.725 1.00 81.88 202 ASP A O 1
ATOM 1644 N N . CYS A 1 203 ? -16.700 -2.712 7.309 1.00 86.25 203 CYS A N 1
ATOM 1645 C CA . CYS A 1 203 ? -17.594 -1.807 6.597 1.00 86.25 203 CYS A CA 1
ATOM 1646 C C . CYS A 1 203 ? -17.017 -1.400 5.231 1.00 86.25 203 CYS A C 1
ATOM 1648 O O . CYS A 1 203 ? -15.949 -0.772 5.136 1.00 86.25 203 CYS A O 1
ATOM 1650 N N . VAL A 1 204 ? -17.773 -1.741 4.183 1.00 91.00 204 VAL A N 1
ATOM 1651 C CA . VAL A 1 204 ? -17.630 -1.220 2.824 1.00 91.00 204 VAL A CA 1
ATOM 1652 C C . VAL A 1 204 ? -18.816 -0.306 2.560 1.00 91.00 204 VAL A C 1
ATOM 1654 O O . VAL A 1 204 ? -19.955 -0.761 2.561 1.00 91.00 204 VAL A O 1
ATOM 1657 N N . TYR A 1 205 ? -18.545 0.971 2.327 1.00 89.00 205 TYR A N 1
ATOM 1658 C CA . TYR A 1 205 ? -19.566 1.984 2.089 1.00 89.00 205 TYR A CA 1
ATOM 1659 C C . TYR A 1 205 ? -19.228 2.723 0.796 1.00 89.00 205 TYR A C 1
ATOM 1661 O O . TYR A 1 205 ? -18.087 3.146 0.609 1.00 89.00 205 TYR A O 1
ATOM 1669 N N . GLU A 1 206 ? -20.186 2.769 -0.132 1.00 89.00 206 GLU A N 1
ATOM 1670 C CA . GLU A 1 206 ? -20.013 3.297 -1.497 1.00 89.00 206 GLU A CA 1
ATOM 1671 C C . GLU A 1 206 ? -18.762 2.756 -2.222 1.00 89.00 206 GLU A C 1
ATOM 1673 O O . GLU A 1 206 ? -18.025 3.468 -2.899 1.00 89.00 206 GLU A O 1
ATOM 1678 N N . GLY A 1 207 ? -18.492 1.457 -2.052 1.00 81.56 207 GLY A N 1
ATOM 1679 C CA . GLY A 1 207 ? -17.345 0.779 -2.668 1.00 81.56 207 GLY A CA 1
ATOM 1680 C C . GLY A 1 207 ? -15.997 1.037 -1.983 1.00 81.56 207 GLY A C 1
ATOM 1681 O O . GLY A 1 207 ? -14.990 0.446 -2.376 1.00 81.56 207 GLY A O 1
ATOM 1682 N N . GLU A 1 208 ? -15.952 1.854 -0.929 1.00 85.00 208 GLU A N 1
ATOM 1683 C CA . GLU A 1 208 ? -14.744 2.135 -0.156 1.00 85.00 208 GLU A CA 1
ATOM 1684 C C . GLU A 1 208 ? -14.718 1.335 1.152 1.00 85.00 208 GLU A C 1
ATOM 1686 O O . GLU A 1 208 ? -15.676 1.303 1.922 1.00 85.00 208 GLU A O 1
ATOM 1691 N N . ARG A 1 209 ? -13.575 0.703 1.448 1.00 89.38 209 ARG A N 1
ATOM 1692 C CA . ARG A 1 209 ? -13.338 -0.030 2.707 1.00 89.38 209 ARG A CA 1
ATOM 1693 C C . ARG A 1 209 ? -13.097 0.941 3.871 1.00 89.38 209 ARG A C 1
ATO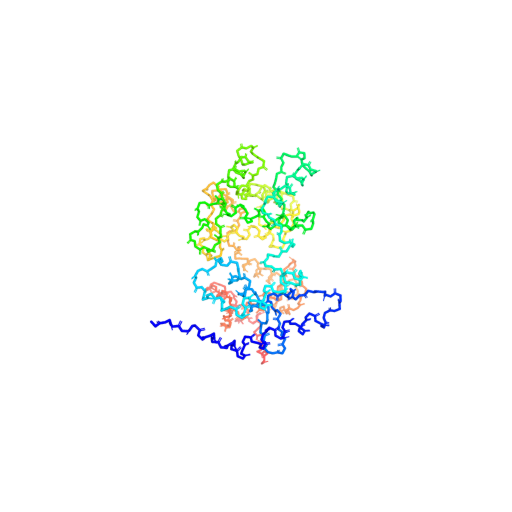M 1695 O O . ARG A 1 209 ? -11.961 1.078 4.340 1.00 89.38 209 ARG A O 1
ATOM 1702 N N . LEU A 1 210 ? -14.140 1.656 4.297 1.00 93.00 210 LEU A N 1
ATOM 1703 C CA . LEU A 1 210 ? -14.058 2.684 5.338 1.00 93.00 210 LEU A CA 1
ATOM 1704 C C . LEU A 1 210 ? -13.592 2.123 6.680 1.00 93.00 210 LEU A C 1
ATOM 1706 O O . LEU A 1 210 ? -12.788 2.771 7.344 1.00 93.00 210 LEU A O 1
ATOM 1710 N N . GLY A 1 211 ? -14.010 0.911 7.054 1.00 87.00 211 GLY A N 1
ATOM 1711 C CA . GLY A 1 211 ? -13.600 0.285 8.315 1.00 87.00 211 GLY A CA 1
ATOM 1712 C C . GLY A 1 211 ? -12.085 0.129 8.457 1.00 87.00 211 GLY A C 1
ATOM 1713 O O . GLY A 1 211 ? -11.472 0.545 9.447 1.00 87.00 211 GLY A O 1
ATOM 1714 N N . VAL A 1 212 ? -11.451 -0.392 7.405 1.00 87.44 212 VAL A N 1
ATOM 1715 C CA . VAL A 1 212 ? -9.991 -0.541 7.320 1.00 87.44 212 VAL A CA 1
ATOM 1716 C C . VAL A 1 212 ? -9.299 0.826 7.306 1.00 87.44 212 VAL A C 1
ATOM 1718 O O . VAL A 1 212 ? -8.275 1.018 7.975 1.00 87.44 212 VAL A O 1
ATOM 1721 N N . TRP A 1 213 ? -9.852 1.789 6.561 1.00 92.50 213 TRP A N 1
ATOM 1722 C CA . TRP A 1 213 ? -9.307 3.144 6.492 1.00 92.50 213 TRP A CA 1
ATOM 1723 C C . TRP A 1 213 ? -9.360 3.856 7.849 1.00 92.50 213 TRP A C 1
ATOM 1725 O O . TRP A 1 213 ? -8.333 4.386 8.281 1.00 92.50 213 TRP A O 1
ATOM 1735 N N . LEU A 1 214 ? -10.497 3.816 8.549 1.00 92.69 214 LEU A N 1
ATOM 1736 C CA . LEU A 1 214 ? -10.663 4.453 9.854 1.00 92.69 214 LEU A CA 1
ATOM 1737 C C . LEU A 1 214 ? -9.757 3.809 10.903 1.00 92.69 214 LEU A C 1
ATOM 1739 O O . LEU A 1 214 ? -9.112 4.511 11.679 1.00 92.69 214 LEU A O 1
ATOM 1743 N N . ASN A 1 215 ? -9.634 2.479 10.899 1.00 87.69 215 ASN A N 1
ATOM 1744 C CA . ASN A 1 215 ? -8.695 1.786 11.777 1.00 87.69 215 ASN A CA 1
ATOM 1745 C C . ASN A 1 215 ? -7.244 2.251 11.555 1.00 87.69 215 ASN A C 1
ATOM 1747 O O . ASN A 1 215 ? -6.502 2.448 12.517 1.00 87.69 215 ASN A O 1
ATOM 1751 N N . THR A 1 216 ? -6.855 2.493 10.301 1.00 87.94 216 THR A N 1
ATOM 1752 C CA . THR A 1 216 ? -5.541 3.068 9.978 1.00 87.94 216 THR A CA 1
ATOM 1753 C C . THR A 1 216 ? -5.393 4.480 10.558 1.00 87.94 216 THR A C 1
ATOM 1755 O O . THR A 1 216 ? -4.355 4.792 11.138 1.00 87.94 216 THR A O 1
ATOM 1758 N N . GLN A 1 217 ? -6.431 5.321 10.478 1.00 91.38 217 GLN A N 1
ATOM 1759 C CA . GLN A 1 217 ? -6.381 6.675 11.044 1.00 91.38 217 GLN A CA 1
ATOM 1760 C C . GLN A 1 217 ? -6.295 6.652 12.576 1.00 91.38 217 GLN A C 1
ATOM 1762 O O . GLN A 1 217 ? -5.465 7.346 13.157 1.00 91.38 217 GLN A O 1
ATOM 1767 N N . ARG A 1 218 ? -7.059 5.772 13.238 1.00 88.62 218 ARG A N 1
ATOM 1768 C CA . ARG A 1 218 ? -6.968 5.539 14.690 1.00 88.62 218 ARG A CA 1
ATOM 1769 C C . ARG A 1 218 ? -5.554 5.140 15.118 1.00 88.62 218 ARG A C 1
ATOM 1771 O O . ARG A 1 218 ? -5.058 5.634 16.124 1.00 88.62 218 ARG A O 1
ATOM 1778 N N . GLN A 1 219 ? -4.882 4.271 14.359 1.00 85.00 219 GLN A N 1
ATOM 1779 C CA . GLN A 1 219 ? -3.494 3.881 14.641 1.00 85.00 219 GLN A CA 1
ATOM 1780 C C . GLN A 1 219 ? -2.515 5.054 14.508 1.00 85.00 219 GLN A C 1
ATOM 1782 O O . GLN A 1 219 ? -1.609 5.179 15.332 1.00 85.00 219 GLN A O 1
ATOM 1787 N N . ARG A 1 220 ? -2.711 5.919 13.504 1.00 85.75 220 ARG A N 1
ATOM 1788 C CA . ARG A 1 220 ? -1.898 7.128 13.296 1.00 85.75 220 ARG A CA 1
ATOM 1789 C C . ARG A 1 220 ? -2.095 8.162 14.406 1.00 85.75 220 ARG A C 1
ATOM 1791 O O . ARG A 1 220 ? -1.115 8.742 14.859 1.00 85.75 220 ARG A O 1
ATOM 1798 N N . LEU A 1 221 ? -3.324 8.341 14.896 1.00 86.38 221 LEU A N 1
ATOM 1799 C CA . LEU A 1 221 ? -3.605 9.221 16.038 1.00 86.38 221 LEU A CA 1
ATOM 1800 C C . LEU A 1 221 ? -2.891 8.764 17.315 1.00 86.38 221 LEU A C 1
ATOM 1802 O O . LEU A 1 221 ? -2.335 9.598 18.019 1.00 86.38 221 LEU A O 1
ATOM 1806 N N . ARG A 1 222 ? -2.851 7.448 17.584 1.00 83.50 222 ARG A N 1
ATOM 1807 C CA . ARG A 1 222 ? -2.189 6.871 18.774 1.00 83.50 222 ARG A CA 1
ATOM 1808 C C . ARG A 1 222 ? -0.656 6.964 18.755 1.00 83.50 222 ARG A C 1
ATOM 1810 O O . ARG A 1 222 ? -0.041 6.661 19.768 1.00 83.50 222 ARG A O 1
ATOM 1817 N N . GLY A 1 223 ? -0.034 7.295 17.620 1.00 67.75 223 GLY A N 1
ATOM 1818 C CA . GLY A 1 223 ? 1.421 7.489 17.526 1.00 67.75 223 GLY A CA 1
ATOM 1819 C C . GLY A 1 223 ? 2.286 6.228 17.692 1.00 67.75 223 GLY A C 1
ATOM 1820 O O . GLY A 1 223 ? 3.463 6.345 18.005 1.00 67.75 223 GLY A O 1
ATOM 1821 N N . GLY A 1 224 ? 1.741 5.018 17.496 1.00 54.78 224 GLY A N 1
ATOM 1822 C CA . GLY A 1 224 ? 2.383 3.786 17.991 1.00 54.78 224 GLY A CA 1
ATOM 1823 C C . GLY A 1 224 ? 2.440 2.590 17.040 1.00 54.78 224 GLY A C 1
ATOM 1824 O O . GLY A 1 224 ? 2.360 1.457 17.509 1.00 54.78 224 GLY A O 1
ATOM 1825 N N . THR A 1 225 ? 2.536 2.771 15.718 1.00 53.03 225 THR A N 1
ATOM 1826 C CA . THR A 1 225 ? 2.685 1.609 14.815 1.00 53.03 225 THR A CA 1
ATOM 1827 C C . THR A 1 225 ? 3.833 1.747 13.822 1.00 53.03 225 THR A C 1
ATOM 1829 O O . THR A 1 225 ? 3.872 2.652 12.999 1.00 53.03 225 THR A O 1
ATOM 1832 N N . THR A 1 226 ? 4.717 0.747 13.829 1.00 49.53 226 THR A N 1
ATOM 1833 C CA . THR A 1 226 ? 5.872 0.577 12.927 1.00 49.53 226 THR A CA 1
ATOM 1834 C C . THR A 1 226 ? 5.502 0.393 11.447 1.00 49.53 226 THR A C 1
ATOM 1836 O O . THR A 1 226 ? 6.384 0.347 10.591 1.00 49.53 226 THR A O 1
ATOM 1839 N N . LYS A 1 227 ? 4.206 0.270 11.116 1.00 53.75 227 LYS A N 1
ATOM 1840 C CA . LYS A 1 227 ? 3.721 -0.050 9.762 1.00 53.75 227 LYS A CA 1
ATOM 1841 C C . LYS A 1 227 ? 3.170 1.145 8.980 1.00 53.75 227 LYS A C 1
ATOM 1843 O O . LYS A 1 227 ? 3.190 1.098 7.752 1.00 53.75 227 LYS A O 1
ATOM 1848 N N . SER A 1 228 ? 2.710 2.214 9.636 1.00 53.38 228 SER A N 1
ATOM 1849 C CA . SER A 1 228 ? 2.253 3.420 8.932 1.00 53.38 228 SER A CA 1
ATOM 1850 C C . SER A 1 228 ? 3.386 4.439 8.876 1.00 53.38 228 SER A C 1
ATOM 1852 O O . SER A 1 228 ? 3.482 5.304 9.735 1.00 53.38 228 SER A O 1
ATOM 1854 N N . LYS A 1 229 ? 4.238 4.342 7.848 1.00 54.12 229 LYS A N 1
ATOM 1855 C CA . LYS A 1 229 ? 5.391 5.244 7.648 1.00 54.12 229 LYS A CA 1
ATOM 1856 C C . LYS A 1 229 ? 5.016 6.715 7.392 1.00 54.12 229 LYS A C 1
ATOM 1858 O O . LYS A 1 229 ? 5.903 7.556 7.377 1.00 54.12 229 LYS A O 1
ATOM 1863 N N . SER A 1 230 ? 3.742 7.020 7.139 1.00 65.62 230 SER A N 1
ATOM 1864 C CA . SER A 1 230 ? 3.260 8.385 6.910 1.00 65.62 230 SER A CA 1
ATOM 1865 C C . SER A 1 230 ? 2.426 8.866 8.094 1.00 65.62 230 SER A C 1
ATOM 1867 O O . SER A 1 230 ? 1.407 8.243 8.425 1.00 65.62 230 SER A O 1
ATOM 1869 N N . GLU A 1 231 ? 2.843 9.981 8.680 1.00 72.75 231 GLU A N 1
ATOM 1870 C CA . GLU A 1 231 ? 2.069 10.736 9.660 1.00 72.75 231 GLU A CA 1
ATOM 1871 C C . GLU A 1 231 ? 0.821 11.358 9.012 1.00 72.75 231 GLU A C 1
ATOM 1873 O O . GLU A 1 231 ? 0.734 11.498 7.789 1.00 72.75 231 GLU A O 1
ATOM 1878 N N . LEU A 1 232 ? -0.174 11.686 9.838 1.00 82.19 232 LEU A N 1
ATOM 1879 C CA . LEU A 1 232 ? -1.294 12.526 9.411 1.00 82.19 232 LEU A CA 1
ATOM 1880 C C . LEU A 1 232 ? -0.777 13.947 9.190 1.00 82.19 232 LEU A C 1
ATOM 1882 O O . LEU A 1 232 ? 0.000 14.443 10.007 1.00 82.19 232 LEU A O 1
ATOM 1886 N N . LYS A 1 233 ? -1.245 14.616 8.132 1.00 87.12 233 LYS A N 1
ATOM 1887 C CA . LYS A 1 233 ? -1.056 16.069 8.011 1.00 87.12 233 LYS A CA 1
ATOM 1888 C C . LYS A 1 233 ? -1.723 16.765 9.205 1.00 87.12 233 LYS A C 1
ATOM 1890 O O . LYS A 1 233 ? -2.701 16.241 9.738 1.00 87.12 233 LYS A O 1
ATOM 1895 N N . ALA A 1 234 ? -1.231 17.944 9.584 1.00 85.94 234 ALA A N 1
ATOM 1896 C CA . ALA A 1 234 ? -1.754 18.703 10.724 1.00 85.94 234 ALA A CA 1
ATOM 1897 C C . ALA A 1 234 ? -3.281 18.901 10.646 1.00 85.94 234 ALA A C 1
ATOM 1899 O O . ALA A 1 234 ? -3.990 18.530 11.573 1.00 85.94 234 ALA A O 1
ATOM 1900 N N . GLU A 1 235 ? -3.788 19.337 9.491 1.00 89.06 235 GLU A N 1
ATOM 1901 C CA . GLU A 1 235 ? -5.226 19.536 9.242 1.00 89.06 235 GLU A CA 1
ATOM 1902 C C . GLU A 1 235 ? -6.039 18.236 9.390 1.00 89.06 235 GLU A C 1
ATOM 1904 O O . GLU A 1 235 ? -7.085 18.201 10.030 1.00 89.06 235 GLU A O 1
ATOM 1909 N N . GLN A 1 236 ? -5.539 17.120 8.845 1.00 92.19 236 GLN A N 1
ATOM 1910 C CA . GLN A 1 236 ? -6.209 15.816 8.940 1.00 92.19 236 GLN A CA 1
ATOM 1911 C C . GLN A 1 236 ? -6.285 15.323 10.385 1.00 92.19 236 GLN A C 1
ATOM 1913 O O . GLN A 1 236 ? -7.271 14.711 10.799 1.00 92.19 236 GLN A O 1
ATOM 1918 N N . ARG A 1 237 ? -5.209 15.555 11.144 1.00 92.56 237 ARG A N 1
ATOM 1919 C CA . ARG A 1 237 ? -5.144 15.249 12.568 1.00 92.56 237 ARG A CA 1
ATOM 1920 C C . ARG A 1 237 ? -6.165 16.086 13.331 1.00 92.56 237 ARG A C 1
ATOM 1922 O O . ARG A 1 237 ? -6.952 15.501 14.066 1.00 92.56 237 ARG A O 1
ATOM 1929 N N . GLU A 1 238 ? -6.198 17.393 13.098 1.00 93.88 238 GLU A N 1
ATOM 1930 C CA . GLU A 1 238 ? -7.138 18.318 13.735 1.00 93.88 238 GLU A CA 1
ATOM 1931 C C . GLU A 1 238 ? -8.599 17.913 13.479 1.00 93.88 238 GLU A C 1
ATOM 1933 O O . GLU A 1 238 ? -9.383 17.798 14.421 1.00 93.88 238 GLU A O 1
ATOM 1938 N N . MET A 1 239 ? -8.955 17.584 12.230 1.00 95.44 239 MET A N 1
ATOM 1939 C CA . MET A 1 239 ? -10.302 17.111 11.878 1.00 95.44 239 MET A CA 1
ATOM 1940 C C . MET A 1 239 ? -10.720 15.871 12.678 1.00 95.44 239 MET A C 1
ATOM 1942 O O . MET A 1 239 ? -11.857 15.777 13.145 1.00 95.44 239 MET A O 1
ATOM 1946 N N . LEU A 1 240 ? -9.818 14.900 12.844 1.00 94.56 240 LEU A N 1
ATOM 1947 C CA . LEU A 1 240 ? -10.116 13.692 13.610 1.00 94.56 240 LEU A CA 1
ATOM 1948 C C . LEU A 1 240 ? -10.124 13.954 15.119 1.00 94.56 240 LEU A C 1
ATOM 1950 O O . LEU A 1 240 ? -10.981 13.416 15.815 1.00 94.56 240 LEU A O 1
ATOM 1954 N N . GLU A 1 241 ? -9.194 14.759 15.629 1.00 92.94 241 GLU A N 1
ATOM 1955 C CA . GLU A 1 241 ? -9.116 15.122 17.047 1.00 92.94 241 GLU A CA 1
ATOM 1956 C C . GLU A 1 241 ? -10.359 15.898 17.490 1.00 92.94 241 GLU A C 1
ATOM 1958 O O . GLU A 1 241 ? -10.886 15.619 18.566 1.00 92.94 241 GLU A O 1
ATOM 1963 N N . LYS A 1 242 ? -10.918 16.753 16.628 1.00 95.31 242 LYS A N 1
ATOM 1964 C CA . LYS A 1 242 ? -12.219 17.393 16.854 1.00 95.31 242 LYS A CA 1
ATOM 1965 C C . LYS A 1 242 ? -13.338 16.367 17.063 1.00 95.31 242 LYS A C 1
ATOM 1967 O O . LYS A 1 242 ? -14.059 16.441 18.055 1.00 95.31 242 LYS A O 1
ATOM 1972 N N . LEU A 1 243 ? -13.447 15.348 16.204 1.00 94.12 243 LEU A N 1
ATOM 1973 C CA . LEU A 1 243 ? -14.447 14.280 16.380 1.00 94.12 243 LEU A CA 1
ATOM 1974 C C . LEU A 1 243 ? -14.231 13.472 17.670 1.00 94.12 243 LEU A C 1
ATOM 1976 O O . LEU A 1 243 ? -15.190 12.958 18.247 1.00 94.12 243 LEU A O 1
ATOM 1980 N N . VAL A 1 244 ? -12.984 13.336 18.125 1.00 90.31 244 VAL A N 1
ATOM 1981 C CA . VAL A 1 244 ? -12.657 12.684 19.403 1.00 90.31 244 VAL A CA 1
ATOM 1982 C C . VAL A 1 244 ? -13.108 13.547 20.580 1.00 90.31 244 VAL A C 1
ATOM 1984 O O . VAL A 1 244 ? -13.742 13.028 21.499 1.00 90.31 244 VAL A O 1
ATOM 1987 N N . GLN A 1 245 ? -12.833 14.853 20.541 1.00 85.69 245 GLN A N 1
ATOM 1988 C CA . GLN A 1 245 ? -13.270 15.818 21.555 1.00 85.69 245 GLN A CA 1
ATOM 1989 C C . GLN A 1 245 ? -14.802 15.872 21.658 1.00 85.69 245 GLN A C 1
ATOM 1991 O O . GLN A 1 245 ? -15.348 15.851 22.758 1.00 85.69 245 GLN A O 1
ATOM 1996 N N . GLU A 1 246 ? -15.500 15.818 20.521 1.00 89.69 246 GLU A N 1
ATOM 1997 C CA . GLU A 1 246 ? -16.966 15.722 20.434 1.00 89.69 246 GLU A CA 1
ATOM 1998 C C . GLU A 1 246 ? -17.523 14.341 20.837 1.00 89.69 246 GLU A C 1
ATOM 2000 O O . GLU A 1 246 ? -18.732 14.121 20.791 1.00 89.69 246 GLU A O 1
ATOM 2005 N N . ARG A 1 247 ? -16.663 13.383 21.219 1.00 84.50 247 ARG A N 1
ATOM 2006 C CA . ARG A 1 247 ? -17.008 11.983 21.542 1.00 84.50 247 ARG A CA 1
ATOM 2007 C C . ARG A 1 247 ? -17.680 11.201 20.402 1.00 84.50 247 ARG A C 1
ATOM 2009 O O . ARG A 1 247 ? -18.231 10.125 20.636 1.00 84.50 247 ARG A O 1
ATOM 2016 N N . LYS A 1 248 ? -17.573 11.680 19.161 1.00 89.62 248 LYS A N 1
ATOM 2017 C CA . LYS A 1 248 ? -18.095 11.029 17.948 1.00 89.62 248 LYS A CA 1
ATOM 2018 C C . LYS A 1 248 ? -17.122 10.024 17.334 1.00 89.62 248 LYS A C 1
ATOM 2020 O O . LYS A 1 248 ? -17.553 9.141 16.596 1.00 89.62 248 LYS A O 1
ATOM 2025 N N . LEU A 1 249 ? -15.825 10.113 17.637 1.00 91.19 249 LEU A N 1
ATOM 2026 C CA . LEU A 1 249 ? -14.803 9.170 17.177 1.00 91.19 249 LEU A CA 1
ATOM 2027 C C . LEU A 1 249 ? -14.043 8.553 18.353 1.00 91.19 249 LEU A C 1
ATOM 2029 O O . LEU A 1 249 ? -13.480 9.247 19.194 1.00 91.19 249 LEU A O 1
ATOM 2033 N N . TRP A 1 250 ? -13.962 7.227 18.377 1.00 87.00 250 TRP A N 1
ATOM 2034 C CA . TRP A 1 250 ? -13.220 6.494 19.394 1.00 87.00 250 TRP A CA 1
ATOM 2035 C C . TRP A 1 250 ? -11.827 6.149 18.875 1.00 87.00 250 TRP A C 1
ATOM 2037 O O . TRP A 1 250 ? -11.674 5.377 17.924 1.00 87.00 250 TRP A O 1
ATOM 2047 N N . VAL A 1 251 ? -10.792 6.736 19.484 1.00 80.44 251 VAL A N 1
ATOM 2048 C CA . VAL A 1 251 ? -9.395 6.474 19.098 1.00 80.44 251 VAL A CA 1
ATOM 2049 C C . VAL A 1 251 ? -9.003 5.050 19.454 1.00 80.44 251 VAL A C 1
ATOM 2051 O O . VAL A 1 251 ? -8.364 4.385 18.646 1.00 80.44 251 VAL A O 1
ATOM 2054 N N . SER A 1 252 ? -9.403 4.558 20.620 1.00 70.12 252 SER A N 1
ATOM 2055 C CA . SER A 1 252 ? -9.408 3.148 21.033 1.00 70.12 252 SER A CA 1
ATOM 2056 C C . SER A 1 252 ? 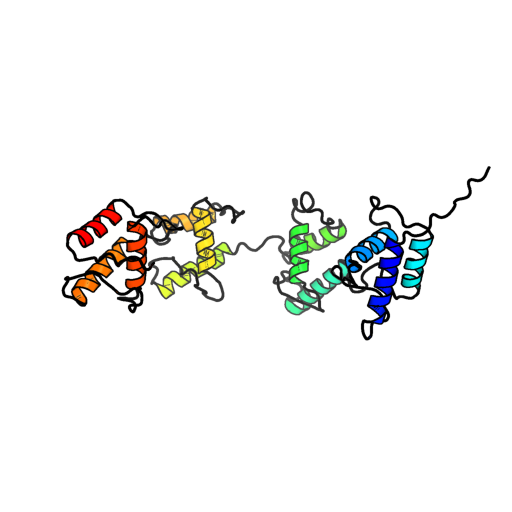-10.848 2.647 21.066 1.00 70.12 252 SER A C 1
ATOM 2058 O O . SER A 1 252 ? -11.736 3.468 21.258 1.00 70.12 252 SER A O 1
ATOM 2060 N N . GLU A 1 253 ? -11.101 1.342 20.899 1.00 58.47 253 GLU A N 1
ATOM 2061 C CA . GLU A 1 253 ? -12.438 0.814 21.219 1.00 58.47 253 GLU A CA 1
ATOM 2062 C C . GLU A 1 253 ? -12.830 1.321 22.615 1.00 58.47 253 GLU A C 1
ATOM 2064 O O . GLU A 1 253 ? -11.991 1.230 23.526 1.00 58.47 253 GLU A O 1
ATOM 2069 N N . PRO A 1 254 ? -14.038 1.891 22.794 1.00 55.47 254 PRO A N 1
ATOM 2070 C CA . PRO A 1 254 ? -14.537 2.170 24.126 1.00 55.47 254 PRO A CA 1
ATOM 2071 C C . PRO A 1 254 ? -14.408 0.890 24.934 1.00 55.47 254 PRO A C 1
ATOM 2073 O O . PRO A 1 254 ? -14.617 -0.211 24.413 1.00 55.47 254 PRO A O 1
ATOM 2076 N N . ASN A 1 255 ? -14.032 1.012 26.200 1.00 62.62 255 ASN A N 1
ATOM 2077 C CA . ASN A 1 255 ? -14.070 -0.121 27.102 1.00 62.62 255 ASN A CA 1
ATOM 2078 C C . ASN A 1 255 ? -15.547 -0.477 27.346 1.00 62.62 255 ASN A C 1
ATOM 2080 O O . ASN A 1 255 ? -16.102 -0.141 28.381 1.00 62.62 255 ASN A O 1
ATOM 2084 N N . MET A 1 256 ? -16.186 -1.165 26.394 1.00 75.62 256 MET A N 1
ATOM 2085 C CA . MET A 1 256 ? -17.585 -1.622 26.452 1.00 75.62 256 MET A CA 1
ATOM 2086 C C . MET A 1 256 ? -17.774 -2.729 27.498 1.00 75.62 256 MET A C 1
ATOM 2088 O O . MET A 1 256 ? -18.736 -3.491 27.450 1.00 75.62 256 MET A O 1
ATOM 2092 N N . TRP A 1 257 ? -16.794 -2.917 28.380 1.00 87.25 257 TRP A N 1
ATOM 2093 C CA . TRP A 1 257 ? -16.810 -3.956 29.384 1.00 87.25 257 TRP A CA 1
ATOM 2094 C C . TRP A 1 257 ? -17.960 -3.725 30.356 1.00 87.25 257 TRP A C 1
ATOM 2096 O O . TRP A 1 257 ? -18.698 -4.669 30.602 1.00 87.25 257 TRP A O 1
ATOM 2106 N N . ASP A 1 258 ? -18.173 -2.488 30.817 1.00 84.00 258 ASP A N 1
ATOM 2107 C CA . ASP A 1 258 ? -19.270 -2.171 31.739 1.00 84.00 258 ASP A CA 1
ATOM 2108 C C . ASP A 1 258 ? -20.643 -2.353 31.090 1.00 84.00 258 ASP A C 1
ATOM 2110 O O . ASP A 1 258 ? -21.540 -2.925 31.700 1.00 84.00 258 ASP A O 1
ATOM 2114 N N . GLU A 1 259 ? -20.803 -1.967 29.823 1.00 84.75 259 GLU A N 1
ATOM 2115 C CA . GLU A 1 259 ? -22.050 -2.196 29.086 1.00 84.75 259 GLU A CA 1
ATOM 2116 C C . GLU A 1 259 ? -22.341 -3.690 28.903 1.00 84.75 259 GLU A C 1
ATOM 2118 O O . GLU A 1 259 ? -23.457 -4.146 29.147 1.00 84.75 259 GLU A O 1
ATOM 2123 N N . LYS A 1 260 ? -21.329 -4.482 28.529 1.00 91.25 260 LYS A N 1
ATOM 2124 C CA . LYS A 1 260 ? -21.465 -5.941 28.384 1.00 91.25 260 LYS A CA 1
ATOM 2125 C C . LYS A 1 260 ? -21.686 -6.634 29.727 1.00 91.25 260 LYS A C 1
ATOM 2127 O O . LYS A 1 260 ? -22.427 -7.611 29.779 1.00 91.25 260 LYS A O 1
ATOM 2132 N N . TYR A 1 261 ? -21.080 -6.124 30.795 1.00 93.88 261 TYR A N 1
ATOM 2133 C CA . TYR A 1 261 ? -21.310 -6.582 32.160 1.00 93.88 261 TYR A CA 1
ATOM 2134 C C . TYR A 1 261 ? -22.755 -6.310 32.593 1.00 93.88 261 TYR A C 1
ATOM 2136 O O . TYR A 1 261 ? -23.435 -7.221 33.050 1.00 93.88 261 TYR A O 1
ATOM 2144 N N . ASN A 1 262 ? -23.274 -5.106 32.351 1.00 93.69 262 ASN A N 1
ATOM 2145 C CA . ASN A 1 262 ? -24.666 -4.771 32.650 1.00 93.69 262 ASN A CA 1
ATOM 2146 C C . ASN A 1 262 ? -25.650 -5.603 31.812 1.00 93.69 262 ASN A C 1
ATOM 2148 O O . ASN A 1 262 ? -26.650 -6.077 32.343 1.00 93.69 262 ASN A O 1
ATOM 2152 N N . LEU A 1 263 ? -25.355 -5.849 30.530 1.00 94.31 263 LEU A N 1
ATOM 2153 C CA . LEU A 1 263 ? -26.142 -6.764 29.694 1.00 94.31 263 LEU A CA 1
ATOM 2154 C C . LEU A 1 263 ? -26.109 -8.207 30.211 1.00 94.31 263 LEU A C 1
ATOM 2156 O O . LEU A 1 263 ? -27.112 -8.905 30.102 1.00 94.31 263 LEU A O 1
ATOM 2160 N N . LEU A 1 264 ? -24.987 -8.656 30.780 1.00 96.12 264 LEU A N 1
ATOM 2161 C CA . LEU A 1 264 ? -24.881 -9.968 31.418 1.00 96.12 264 LEU A CA 1
ATOM 2162 C C . LEU A 1 264 ? -25.772 -10.069 32.663 1.00 96.12 264 LEU A C 1
ATOM 2164 O O . LEU A 1 264 ? -26.410 -11.102 32.863 1.00 96.12 264 LEU A O 1
ATOM 2168 N N . LEU A 1 265 ? -25.838 -9.008 33.472 1.00 96.12 265 LEU A N 1
ATOM 2169 C CA . LEU A 1 265 ? -26.750 -8.943 34.616 1.00 96.12 265 LEU A CA 1
ATOM 2170 C C . LEU A 1 265 ? -28.214 -8.932 34.161 1.00 96.12 265 LEU A C 1
ATOM 2172 O O . LEU A 1 265 ? -28.996 -9.733 34.653 1.00 96.12 265 LEU A O 1
ATOM 2176 N N . GLN A 1 266 ? -28.566 -8.113 33.164 1.00 95.56 266 GLN A N 1
ATOM 2177 C CA . GLN A 1 266 ? -29.919 -8.102 32.588 1.00 95.56 266 GLN A CA 1
ATOM 2178 C C . GLN A 1 266 ? -30.321 -9.466 32.025 1.00 95.56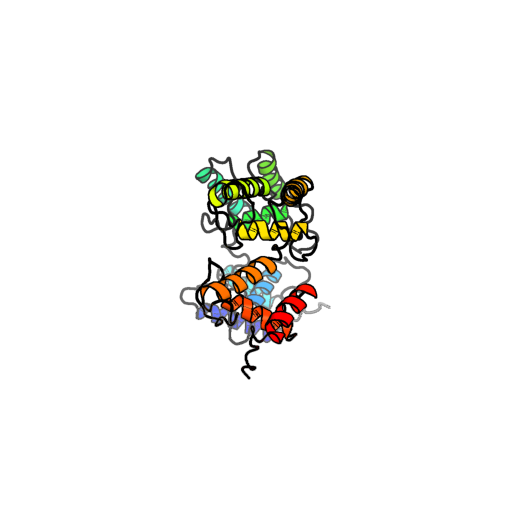 266 GLN A C 1
ATOM 2180 O O . GLN A 1 266 ? -31.434 -9.916 32.256 1.00 95.56 266 GLN A O 1
ATOM 2185 N N . TRP A 1 267 ? -29.410 -10.151 31.331 1.00 96.56 267 TRP A N 1
ATOM 2186 C CA . TRP A 1 267 ? -29.659 -11.514 30.870 1.00 96.56 267 TRP A CA 1
ATOM 2187 C C . TRP A 1 267 ? -29.960 -12.464 32.038 1.00 96.56 267 TRP A C 1
ATOM 2189 O O . TRP A 1 267 ? -30.840 -13.308 31.920 1.00 96.56 267 TRP A O 1
ATOM 2199 N N . SER A 1 268 ? -29.253 -12.343 33.168 1.00 95.88 268 SER A N 1
ATOM 2200 C CA . SER A 1 268 ? -29.529 -13.163 34.358 1.00 95.88 268 SER A CA 1
ATOM 2201 C C . SER A 1 268 ? -30.925 -12.892 34.912 1.00 95.88 268 SER A C 1
ATOM 2203 O O . SER A 1 268 ? -31.647 -13.842 35.203 1.00 95.88 268 SER A O 1
ATOM 2205 N N . GLU A 1 269 ? -31.322 -11.624 35.018 1.00 95.81 269 GLU A N 1
ATOM 2206 C CA . GLU A 1 269 ? -32.674 -11.249 35.449 1.00 95.81 269 GLU A CA 1
ATOM 2207 C C . GLU A 1 269 ? -33.740 -11.823 34.504 1.00 95.81 269 GLU A C 1
ATOM 2209 O O . GLU A 1 269 ? -34.636 -12.536 34.951 1.00 95.81 269 GLU A O 1
ATOM 2214 N N . ASP A 1 270 ? -33.587 -11.623 33.194 1.00 95.44 270 ASP A N 1
ATOM 2215 C CA . ASP A 1 270 ? -34.569 -12.046 32.189 1.00 95.44 270 ASP A CA 1
ATOM 2216 C C . ASP A 1 270 ? -34.691 -13.578 32.058 1.00 95.44 270 ASP A C 1
ATOM 2218 O O . ASP A 1 270 ? -35.771 -14.095 31.770 1.00 95.44 270 ASP A O 1
ATOM 2222 N N . ASN A 1 271 ? -33.590 -14.322 32.224 1.00 93.12 271 ASN A N 1
ATOM 2223 C CA . ASN A 1 271 ? -33.546 -15.758 31.916 1.00 93.12 271 ASN A CA 1
ATOM 2224 C C . ASN A 1 271 ? -33.616 -16.672 33.142 1.00 93.12 271 ASN A C 1
ATOM 2226 O O . ASN A 1 271 ? -33.954 -17.846 32.994 1.00 93.12 271 ASN A O 1
ATOM 2230 N N . ASN A 1 272 ? -33.220 -16.186 34.317 1.00 92.56 272 ASN A N 1
ATOM 2231 C CA . ASN A 1 272 ? -33.177 -16.980 35.545 1.00 92.56 272 ASN A CA 1
ATOM 2232 C C . ASN A 1 272 ? -33.459 -16.152 36.804 1.00 92.56 272 ASN A C 1
ATOM 2234 O O . ASN A 1 272 ? -33.034 -16.533 37.891 1.00 92.56 272 ASN A O 1
ATOM 2238 N N . ASN A 1 273 ? -34.170 -15.027 36.669 1.00 92.44 273 ASN A N 1
ATOM 2239 C CA . ASN A 1 273 ? -34.611 -14.208 37.797 1.00 92.44 273 ASN A CA 1
ATOM 2240 C C . ASN A 1 273 ? -33.448 -13.772 38.718 1.00 92.44 273 ASN A C 1
ATOM 2242 O O . ASN A 1 273 ? -33.586 -13.726 39.943 1.00 92.44 273 ASN A O 1
ATOM 2246 N N . GLY A 1 274 ? -32.274 -13.539 38.117 1.00 90.75 274 GLY A N 1
ATOM 2247 C CA . GLY A 1 274 ? -31.078 -13.053 38.804 1.00 90.75 274 GLY A CA 1
ATOM 2248 C C . GLY A 1 274 ? -30.272 -14.123 39.550 1.00 90.75 274 GLY A C 1
ATOM 2249 O O . GLY A 1 274 ? -29.335 -13.776 40.284 1.00 90.75 274 GLY A O 1
ATOM 2250 N N . GLU A 1 275 ? -30.608 -15.410 39.391 1.00 92.50 275 GLU A N 1
ATOM 2251 C CA . GLU A 1 275 ? -29.954 -16.523 40.088 1.00 92.50 275 GLU A CA 1
ATOM 2252 C C . GLU A 1 275 ? -28.483 -16.676 39.666 1.00 92.50 275 GLU A C 1
ATOM 2254 O O . GLU A 1 275 ? -27.602 -16.832 40.515 1.00 92.50 275 GLU A O 1
ATOM 2259 N N . HIS A 1 276 ? -28.181 -16.604 38.363 1.00 94.25 276 HIS A N 1
ATOM 2260 C CA . HIS A 1 276 ? -26.816 -16.776 37.869 1.00 94.25 276 HIS A CA 1
ATOM 2261 C C . HIS A 1 276 ? -26.527 -16.166 36.486 1.00 94.25 276 HIS A C 1
ATOM 2263 O O . HIS A 1 276 ? -27.351 -16.151 35.575 1.00 94.25 276 HIS A O 1
ATOM 2269 N N . VAL A 1 277 ? -25.258 -15.854 36.217 1.00 95.12 277 VAL A N 1
ATOM 2270 C CA . VAL A 1 277 ? -24.805 -15.310 34.918 1.00 95.12 277 VAL A CA 1
ATOM 2271 C C . VAL A 1 277 ? -24.187 -16.365 33.980 1.00 95.12 277 VAL A C 1
ATOM 2273 O O . VAL A 1 277 ? -23.472 -16.039 33.036 1.00 95.12 277 VAL A O 1
ATOM 2276 N N . ASN A 1 278 ? -24.387 -17.660 34.244 1.00 94.25 278 ASN A N 1
ATOM 2277 C CA . ASN A 1 278 ? -23.671 -18.749 33.564 1.00 94.25 278 ASN A CA 1
ATOM 2278 C C . ASN A 1 278 ? -24.183 -19.063 32.146 1.00 94.25 278 ASN A C 1
ATOM 2280 O O . ASN A 1 278 ? -24.771 -20.113 31.903 1.00 94.25 278 ASN A O 1
ATOM 2284 N N . ILE A 1 279 ? -23.878 -18.188 31.188 1.00 92.19 279 ILE A N 1
ATOM 2285 C CA . ILE A 1 279 ? -24.226 -18.371 29.772 1.00 92.19 279 ILE A CA 1
ATOM 2286 C C . ILE A 1 279 ? -23.272 -19.381 29.094 1.00 92.19 279 ILE A C 1
ATOM 2288 O O . ILE A 1 279 ? -22.045 -19.237 29.218 1.00 92.19 279 ILE A O 1
ATOM 2292 N N . PRO A 1 280 ? -23.782 -20.383 28.344 1.00 91.81 280 PRO A N 1
ATOM 2293 C CA . PRO A 1 280 ? -22.967 -21.233 27.473 1.00 91.81 280 PRO A CA 1
ATOM 2294 C C . PRO A 1 280 ? -22.207 -20.424 26.413 1.00 91.81 280 PRO A C 1
ATOM 2296 O O . PRO A 1 280 ? -22.743 -19.480 25.843 1.00 91.81 280 PRO A O 1
ATOM 2299 N N . GLN A 1 281 ? -20.969 -20.810 26.079 1.00 90.38 281 GLN A N 1
ATOM 2300 C CA . GLN A 1 281 ? -20.141 -20.051 25.124 1.00 90.38 281 GLN A CA 1
ATOM 2301 C C . GLN A 1 281 ? -20.806 -19.880 23.746 1.00 90.38 281 GLN A C 1
ATOM 2303 O O . GLN A 1 281 ? -20.654 -18.829 23.129 1.00 90.38 281 GLN A O 1
ATOM 2308 N N . ALA A 1 282 ? -21.529 -20.905 23.288 1.00 90.94 282 ALA A N 1
ATOM 2309 C CA . ALA A 1 282 ? -22.216 -20.943 21.997 1.00 90.94 282 ALA A CA 1
ATOM 2310 C C . ALA A 1 282 ? -23.676 -20.452 22.060 1.00 90.94 282 ALA A C 1
ATOM 2312 O O . ALA A 1 282 ? -24.444 -20.715 21.138 1.00 90.94 282 ALA A O 1
ATOM 2313 N N . ALA A 1 283 ? -24.083 -19.792 23.149 1.00 90.25 283 ALA A N 1
ATOM 2314 C CA . ALA A 1 283 ? -25.428 -19.241 23.250 1.00 90.25 283 ALA A CA 1
ATOM 2315 C C . ALA A 1 283 ? -25.683 -18.190 22.150 1.00 90.25 283 ALA A C 1
ATOM 2317 O O . ALA A 1 283 ? -24.749 -17.469 21.782 1.00 90.25 283 ALA A O 1
ATOM 2318 N N . PRO A 1 284 ? -26.928 -18.071 21.651 1.00 90.25 284 PRO A N 1
ATOM 2319 C CA . PRO A 1 284 ? -27.301 -17.013 20.721 1.00 90.25 284 PRO A CA 1
ATOM 2320 C C . PRO A 1 284 ? -27.006 -15.606 21.275 1.00 90.25 284 PRO A C 1
ATOM 2322 O O . PRO A 1 284 ? -26.966 -15.422 22.497 1.00 90.25 284 PRO A O 1
ATOM 2325 N N . PRO A 1 285 ? -26.847 -14.592 20.403 1.00 86.94 285 PRO A N 1
ATOM 2326 C CA . PRO A 1 285 ? -26.698 -13.211 20.840 1.00 86.94 285 PRO A CA 1
ATOM 2327 C C . PRO A 1 285 ? -27.878 -12.761 21.709 1.00 86.94 285 PRO A C 1
ATOM 2329 O O . PRO A 1 285 ? -29.032 -12.890 21.307 1.00 86.94 285 PRO A O 1
ATOM 2332 N N . TYR A 1 286 ? -27.591 -12.151 22.857 1.00 88.81 286 TYR A N 1
ATOM 2333 C CA . TYR A 1 286 ? -28.588 -11.457 23.670 1.00 88.81 286 TYR A CA 1
ATOM 2334 C C . TYR A 1 286 ? -28.489 -9.956 23.395 1.00 88.81 286 TYR A C 1
ATOM 2336 O O . TYR A 1 286 ? -27.408 -9.375 23.509 1.00 88.81 286 TYR A O 1
ATOM 2344 N N . LYS A 1 287 ? -29.600 -9.344 22.960 1.00 88.50 287 LYS A N 1
ATOM 2345 C CA . LYS A 1 287 ? -29.663 -7.934 22.516 1.00 88.50 287 LYS A CA 1
ATOM 2346 C C . LYS A 1 287 ? -28.531 -7.570 21.533 1.00 88.50 287 LYS A C 1
ATOM 2348 O O . LYS A 1 287 ? -27.905 -6.521 21.635 1.00 88.50 287 LYS A O 1
ATOM 2353 N N . GLY A 1 288 ? -28.232 -8.479 20.597 1.00 78.69 288 GLY A N 1
ATOM 2354 C CA . GLY A 1 288 ? -27.188 -8.302 19.577 1.00 78.69 288 GLY A CA 1
ATOM 2355 C C . GLY A 1 288 ? -25.748 -8.549 20.052 1.00 78.69 288 GLY A C 1
ATOM 2356 O O . GLY A 1 288 ? -24.821 -8.449 19.251 1.00 78.69 288 GLY A O 1
ATOM 2357 N N . VAL A 1 289 ? -25.533 -8.915 21.320 1.00 85.19 289 VAL A N 1
ATOM 2358 C CA . VAL A 1 289 ? -24.203 -9.169 21.891 1.00 85.19 289 VAL A CA 1
ATOM 2359 C C . VAL A 1 289 ? -24.002 -10.660 22.172 1.00 85.19 289 VAL A C 1
ATOM 2361 O O . VAL A 1 289 ? -24.800 -11.300 22.852 1.00 85.19 289 VAL A O 1
ATOM 2364 N N . GLN A 1 290 ? -22.882 -11.216 21.701 1.00 90.56 290 GLN A N 1
ATOM 2365 C CA . GLN A 1 290 ? -22.459 -12.600 21.967 1.00 90.56 290 GLN A CA 1
ATOM 2366 C C . GLN A 1 290 ? -21.934 -12.768 23.412 1.00 90.56 290 GLN A C 1
ATOM 2368 O O . GLN A 1 290 ? -20.731 -12.951 23.638 1.00 90.56 290 GLN A O 1
ATOM 2373 N N . LEU A 1 291 ? -22.822 -12.664 24.410 1.00 92.81 291 LEU A N 1
ATOM 2374 C CA . LEU A 1 291 ? -22.458 -12.671 25.836 1.00 92.81 291 LEU A CA 1
ATOM 2375 C C . LEU A 1 291 ? -21.770 -13.970 26.283 1.00 92.81 291 LEU A C 1
ATOM 2377 O O . LEU A 1 291 ? -20.836 -13.909 27.081 1.00 92.81 291 LEU A O 1
ATOM 2381 N N . GLY A 1 292 ? -22.146 -15.126 25.724 1.00 91.75 292 GLY A N 1
ATOM 2382 C CA . GLY A 1 292 ? -21.497 -16.410 26.015 1.00 91.75 292 GLY A CA 1
ATOM 2383 C C . GLY A 1 292 ? -19.998 -16.408 25.689 1.00 91.75 292 GLY A C 1
ATOM 2384 O O . GLY A 1 292 ? -19.160 -16.776 26.520 1.00 91.75 292 GLY A O 1
ATOM 2385 N N . SER A 1 293 ? -19.632 -15.919 24.500 1.00 89.38 293 SER A N 1
ATOM 2386 C CA . SER A 1 293 ? -18.229 -15.775 24.088 1.00 89.38 293 SER A CA 1
ATOM 2387 C C . SER A 1 293 ? -17.491 -14.693 24.884 1.00 89.38 293 SER A C 1
ATOM 2389 O O . SER A 1 293 ? -16.298 -14.841 25.183 1.00 89.38 293 SER A O 1
ATOM 2391 N N . TRP A 1 294 ? -18.175 -13.601 25.234 1.00 92.44 294 TRP A N 1
ATOM 2392 C CA . TRP A 1 294 ? -17.589 -12.537 26.046 1.00 92.44 294 TRP A CA 1
ATOM 2393 C C . TRP A 1 294 ? -17.275 -13.014 27.471 1.00 92.44 294 TRP A C 1
ATOM 2395 O O . TRP A 1 294 ? -16.163 -12.781 27.952 1.00 92.44 294 TRP A O 1
ATOM 2405 N N . LEU A 1 295 ? -18.193 -13.747 28.110 1.00 93.69 295 LEU A N 1
ATOM 2406 C CA . LEU A 1 295 ? -18.015 -14.312 29.449 1.00 93.69 295 LEU A CA 1
ATOM 2407 C C . LEU A 1 295 ? -16.896 -15.362 29.485 1.00 93.69 295 LEU A C 1
ATOM 2409 O O . LEU A 1 295 ? -16.082 -15.369 30.407 1.00 93.69 295 LEU A O 1
ATOM 2413 N N . ALA A 1 296 ? -16.795 -16.217 28.461 1.00 90.19 296 ALA A N 1
ATOM 2414 C CA . ALA A 1 296 ? -15.676 -17.152 28.318 1.00 90.19 296 ALA A CA 1
ATOM 2415 C C . ALA A 1 296 ? -14.319 -16.423 28.265 1.00 90.19 296 ALA A C 1
ATOM 2417 O O . ALA A 1 296 ? -13.366 -16.825 28.936 1.00 90.19 296 ALA A O 1
ATOM 2418 N N . THR A 1 297 ? -14.249 -15.309 27.530 1.00 88.88 297 THR A N 1
ATOM 2419 C CA . THR A 1 297 ? -13.062 -14.440 27.504 1.00 88.88 297 THR A CA 1
ATOM 2420 C C . THR A 1 297 ? -12.753 -13.861 28.888 1.00 88.88 297 THR A C 1
ATOM 2422 O O . THR A 1 297 ? -11.596 -13.887 29.304 1.00 88.88 297 THR A O 1
ATOM 2425 N N . GLN A 1 298 ? -13.761 -13.395 29.635 1.00 91.62 298 GLN A N 1
ATOM 2426 C CA . GLN A 1 298 ? -13.555 -12.832 30.977 1.00 91.62 298 GLN A CA 1
ATOM 2427 C C . GLN A 1 298 ? -13.034 -13.879 31.969 1.00 91.62 298 GLN A C 1
ATOM 2429 O O . GLN A 1 298 ? -12.065 -13.611 32.675 1.00 91.62 298 GLN A O 1
ATOM 2434 N N . ARG A 1 299 ? -13.584 -15.102 31.949 1.00 90.31 299 ARG A N 1
ATOM 2435 C CA . ARG A 1 299 ? -13.081 -16.231 32.756 1.00 90.31 299 ARG A CA 1
ATOM 2436 C C . ARG A 1 299 ? -11.605 -16.531 32.470 1.00 90.31 299 ARG A C 1
ATOM 2438 O O . ARG A 1 299 ? -10.851 -16.836 33.389 1.00 90.31 299 ARG A O 1
ATOM 2445 N N . ASN A 1 300 ? -11.178 -16.446 31.208 1.00 86.88 300 ASN A N 1
ATOM 2446 C CA . ASN A 1 300 ? -9.779 -16.672 30.826 1.00 86.88 300 ASN A CA 1
ATOM 2447 C C . ASN A 1 300 ? -8.852 -15.536 31.277 1.00 86.88 300 ASN A C 1
ATOM 2449 O O . ASN A 1 300 ? -7.755 -15.819 31.759 1.00 86.88 300 ASN A O 1
ATOM 2453 N N . ARG A 1 301 ? -9.299 -14.277 31.159 1.00 87.00 301 ARG A N 1
ATOM 2454 C CA . ARG A 1 301 ? -8.551 -13.109 31.650 1.00 87.00 301 ARG A CA 1
ATOM 2455 C C . ARG A 1 301 ? -8.377 -13.160 33.172 1.00 87.00 301 ARG A C 1
ATOM 2457 O O . ARG A 1 301 ? -7.263 -12.970 33.638 1.00 87.00 301 ARG A O 1
ATOM 2464 N N . PHE A 1 302 ? -9.431 -13.513 33.912 1.00 87.25 302 PHE A N 1
ATOM 2465 C CA . PHE A 1 302 ? -9.407 -13.635 35.378 1.00 87.25 302 PHE A CA 1
ATOM 2466 C C . PHE A 1 302 ? -8.455 -14.735 35.878 1.00 87.25 302 PHE A C 1
ATOM 2468 O O . PHE A 1 302 ? -7.831 -14.599 36.920 1.00 87.25 302 PHE A O 1
ATOM 2475 N N . ARG A 1 303 ? -8.280 -15.824 35.114 1.00 83.38 303 ARG A N 1
ATOM 2476 C CA . ARG A 1 303 ? -7.328 -16.908 35.439 1.00 83.38 303 ARG A CA 1
ATOM 2477 C C . ARG A 1 303 ? -5.865 -16.578 35.132 1.00 83.38 303 ARG A C 1
ATOM 2479 O O . ARG A 1 303 ? -5.012 -17.442 35.306 1.00 83.38 303 ARG A O 1
ATOM 2486 N N . GLY A 1 304 ? -5.572 -15.405 34.576 1.00 73.25 304 GLY A N 1
ATOM 2487 C CA . GLY A 1 304 ? -4.211 -15.054 34.178 1.00 73.25 304 GLY A CA 1
ATOM 2488 C C . GLY A 1 304 ? -3.691 -15.809 32.947 1.00 73.25 304 GLY A C 1
ATOM 2489 O O . GLY A 1 304 ? -2.491 -15.770 32.687 1.00 73.25 304 GLY A O 1
ATOM 2490 N N . LYS A 1 305 ? -4.551 -16.451 32.127 1.00 63.78 305 LYS A N 1
ATOM 2491 C CA . LYS A 1 305 ? -4.152 -16.925 30.782 1.00 63.78 305 LYS A CA 1
ATOM 2492 C C . LYS A 1 305 ? -4.058 -15.728 29.828 1.00 63.78 305 LYS A C 1
ATOM 2494 O O . LYS A 1 305 ? -4.865 -15.550 28.913 1.00 63.78 305 LYS A O 1
ATOM 2499 N N . LEU A 1 306 ? -3.051 -14.895 30.076 1.00 60.72 306 LEU A N 1
ATOM 2500 C CA . LEU A 1 306 ? -2.609 -13.787 29.241 1.00 60.72 306 LEU A CA 1
ATOM 2501 C C . LEU A 1 306 ? -1.960 -14.364 27.983 1.00 60.72 306 LEU A C 1
ATOM 2503 O O . LEU A 1 306 ? -0.751 -14.533 27.902 1.00 60.72 306 LEU A O 1
ATOM 2507 N N . GLY A 1 307 ? -2.769 -14.717 26.988 1.00 65.00 307 GLY A N 1
ATOM 2508 C CA . GLY A 1 307 ? -2.256 -14.803 25.623 1.00 65.00 307 GLY A CA 1
ATOM 2509 C C . GLY A 1 307 ? -1.869 -13.399 25.137 1.00 65.00 307 GLY A C 1
ATOM 2510 O O . GLY A 1 307 ? -1.144 -12.652 25.782 1.00 65.00 307 GLY A O 1
ATOM 2511 N N . LYS A 1 308 ? -2.446 -12.964 24.016 1.00 58.41 308 LYS A N 1
ATOM 2512 C CA . LYS A 1 308 ? -2.327 -11.569 23.543 1.00 58.41 308 LYS A CA 1
ATOM 2513 C C . LYS A 1 308 ? -3.381 -10.620 24.146 1.00 58.41 308 LYS A C 1
ATOM 2515 O O . LYS A 1 308 ? -3.586 -9.527 23.627 1.00 58.41 308 LYS A O 1
ATOM 2520 N N . MET A 1 309 ? -4.120 -11.052 25.170 1.00 67.12 309 MET A N 1
ATOM 2521 C CA . MET A 1 309 ? -5.254 -10.298 25.724 1.00 67.12 309 MET A CA 1
ATOM 2522 C C . MET A 1 309 ? -4.792 -9.294 26.783 1.00 67.12 309 MET A C 1
ATOM 2524 O O . MET A 1 309 ? -3.907 -9.602 27.575 1.00 67.12 309 MET A O 1
ATOM 2528 N N . LYS A 1 310 ? -5.420 -8.111 26.836 1.00 73.12 310 LYS A N 1
ATOM 2529 C CA . LYS A 1 310 ? -5.179 -7.137 27.914 1.00 73.12 310 LYS A CA 1
ATOM 2530 C C . LYS A 1 310 ? -5.628 -7.703 29.278 1.00 73.12 310 LYS A C 1
ATOM 2532 O O . LYS A 1 310 ? -6.713 -8.298 29.331 1.00 73.12 310 LYS A O 1
ATOM 2537 N N . PRO A 1 311 ? -4.871 -7.464 30.368 1.00 79.56 311 PRO A N 1
ATOM 2538 C CA . PRO A 1 311 ? -5.311 -7.759 31.735 1.00 79.56 311 PRO A CA 1
ATOM 2539 C C . PRO A 1 311 ? -6.666 -7.112 32.052 1.00 79.56 311 PRO A C 1
ATOM 2541 O O . PRO A 1 311 ? -7.042 -6.128 31.405 1.00 79.56 311 PRO A O 1
ATOM 2544 N N . LEU A 1 312 ? -7.421 -7.675 32.998 1.00 83.75 312 LEU A N 1
ATOM 2545 C CA . LEU A 1 312 ? -8.566 -6.975 33.592 1.00 83.75 312 LEU A CA 1
ATOM 2546 C C . LEU A 1 312 ? -8.044 -5.772 34.392 1.00 83.75 312 LEU A C 1
ATOM 2548 O O . LEU A 1 312 ? -6.917 -5.788 34.881 1.00 83.75 312 LEU A O 1
ATOM 2552 N N . THR A 1 313 ? -8.831 -4.700 34.471 1.00 85.31 313 THR A N 1
ATOM 2553 C CA . THR A 1 313 ? -8.541 -3.641 35.449 1.00 85.31 313 THR A CA 1
ATOM 2554 C C . THR A 1 313 ? -8.926 -4.133 36.851 1.00 85.31 313 THR A C 1
ATOM 2556 O O . THR A 1 313 ? -9.784 -5.013 36.950 1.00 85.31 313 THR A O 1
ATOM 2559 N N . PRO A 1 314 ? -8.374 -3.555 37.934 1.00 83.00 314 PRO A N 1
ATOM 2560 C CA . PRO A 1 314 ? -8.744 -3.942 39.299 1.00 83.00 314 PRO A CA 1
ATOM 2561 C C . PRO A 1 314 ? -10.260 -3.904 39.557 1.00 83.00 314 PRO A C 1
ATOM 2563 O O . PRO A 1 314 ? -10.816 -4.808 40.169 1.00 83.00 314 PRO A O 1
ATOM 2566 N N . GLU A 1 315 ? -10.959 -2.906 39.009 1.00 81.69 315 GLU A N 1
ATOM 2567 C CA . GLU A 1 315 ? -12.422 -2.792 39.096 1.00 81.69 315 GLU A CA 1
ATOM 2568 C C . GLU A 1 315 ? -13.154 -3.927 38.361 1.00 81.69 315 GLU A C 1
ATOM 2570 O O . GLU A 1 315 ? -14.151 -4.455 38.852 1.00 81.69 315 GLU A O 1
ATOM 2575 N N . GLN A 1 316 ? -12.659 -4.328 37.184 1.00 90.75 316 GLN A N 1
ATOM 2576 C CA . GLN A 1 316 ? -13.224 -5.437 36.409 1.00 90.75 316 GLN A CA 1
ATOM 2577 C C . GLN A 1 316 ? -13.017 -6.780 37.118 1.00 90.75 316 GLN A C 1
ATOM 2579 O O . GLN A 1 316 ? -13.899 -7.639 37.080 1.00 90.75 316 GLN A O 1
ATOM 2584 N N . GLU A 1 317 ? -11.862 -6.967 37.762 1.00 89.94 317 GLU A N 1
ATOM 2585 C CA . GLU A 1 317 ? -11.588 -8.142 38.594 1.00 89.94 317 GLU A CA 1
ATOM 2586 C C . GLU A 1 317 ? -12.511 -8.186 39.805 1.00 89.94 317 GLU A C 1
ATOM 2588 O O . GLU A 1 317 ? -13.112 -9.227 40.057 1.00 89.94 317 GLU A O 1
ATOM 2593 N N . LEU A 1 318 ? -12.691 -7.058 40.495 1.00 91.12 318 LEU A N 1
ATOM 2594 C CA . LEU A 1 318 ? -13.555 -6.961 41.668 1.00 91.12 318 LEU A CA 1
ATOM 2595 C C . LEU A 1 318 ? -15.007 -7.331 41.334 1.00 91.12 318 LEU A C 1
ATOM 2597 O O . LEU A 1 318 ? -15.568 -8.211 41.982 1.00 91.12 318 LEU A O 1
ATOM 2601 N N . LYS A 1 319 ? -15.573 -6.772 40.257 1.00 94.38 319 LYS A N 1
ATOM 2602 C CA . LYS A 1 319 ? -16.933 -7.102 39.789 1.00 94.38 319 LYS A CA 1
ATOM 2603 C C . LYS A 1 319 ? -17.116 -8.590 39.463 1.00 94.38 319 LYS A C 1
ATOM 2605 O O . LYS A 1 319 ? -18.127 -9.194 39.809 1.00 94.38 319 LYS A O 1
ATOM 2610 N N . LEU A 1 320 ? -16.143 -9.215 38.792 1.00 94.00 320 LEU A N 1
ATOM 2611 C CA . LEU A 1 320 ? -16.209 -10.656 38.509 1.00 94.00 320 LEU A CA 1
ATOM 2612 C C . LEU A 1 320 ? -16.041 -11.492 39.779 1.00 94.00 320 LEU A C 1
ATOM 2614 O O . LEU A 1 320 ? -16.721 -12.506 39.928 1.00 94.00 320 LEU A O 1
ATOM 2618 N N . ASN A 1 321 ? -15.156 -11.070 40.683 1.00 92.75 321 ASN A N 1
ATOM 2619 C CA . ASN A 1 321 ? -14.920 -11.739 41.952 1.00 92.75 321 ASN A CA 1
ATOM 2620 C C . ASN A 1 321 ? -16.172 -11.718 42.837 1.00 92.75 321 ASN A C 1
ATOM 2622 O O . ASN A 1 321 ? -16.502 -12.748 43.408 1.00 92.75 321 ASN A O 1
ATOM 2626 N N . GLU A 1 322 ? -16.916 -10.611 42.882 1.00 94.56 322 GLU A N 1
ATOM 2627 C CA . GLU A 1 322 ? -18.209 -10.529 43.579 1.00 94.56 322 GLU A CA 1
ATOM 2628 C C . GLU A 1 322 ? -19.222 -11.557 43.059 1.00 94.56 322 GLU A C 1
ATOM 2630 O O . GLU A 1 322 ? -19.854 -12.262 43.842 1.00 94.56 322 GLU A O 1
ATOM 2635 N N . LEU A 1 323 ? -19.350 -11.714 41.736 1.00 95.19 323 LEU A N 1
ATOM 2636 C CA . LEU A 1 323 ? -20.238 -12.734 41.167 1.00 95.19 323 LEU A CA 1
ATOM 2637 C C . LEU A 1 323 ? -19.777 -14.160 41.500 1.00 95.19 323 LEU A C 1
ATOM 2639 O O . LEU A 1 323 ? -20.610 -15.056 41.636 1.00 95.19 323 LEU A O 1
ATOM 2643 N N . ILE A 1 324 ? -18.466 -14.388 41.613 1.00 93.44 324 ILE A N 1
ATOM 2644 C CA . ILE A 1 324 ? -17.896 -15.687 41.991 1.00 93.44 324 ILE A CA 1
ATOM 2645 C C . ILE A 1 324 ? -18.164 -15.976 43.471 1.00 93.44 324 ILE A C 1
ATOM 2647 O O . ILE A 1 324 ? -18.642 -17.062 43.796 1.00 93.44 324 ILE A O 1
ATOM 2651 N N . THR A 1 325 ? -17.899 -15.019 44.364 1.00 92.88 325 THR A N 1
ATOM 2652 C CA . THR A 1 325 ? -18.092 -15.187 45.813 1.00 92.88 325 THR A CA 1
ATOM 2653 C C . THR A 1 325 ? -19.565 -15.336 46.182 1.00 92.88 325 THR A C 1
ATOM 2655 O O . THR A 1 325 ? -19.885 -16.114 47.076 1.00 92.88 325 THR A O 1
ATOM 2658 N N . GLN A 1 326 ? -20.472 -14.682 45.451 1.00 93.44 326 GLN A N 1
ATOM 2659 C CA . GLN A 1 326 ? -21.923 -14.867 45.581 1.00 93.44 326 GLN A CA 1
ATOM 2660 C C . GLN A 1 326 ? -22.438 -16.177 44.953 1.00 93.44 326 GLN A C 1
ATOM 2662 O O . GLN A 1 326 ? -23.634 -16.447 44.996 1.00 93.44 326 GLN A O 1
ATOM 2667 N N . GLY A 1 327 ? -21.580 -16.975 44.308 1.00 91.56 327 GLY A N 1
ATOM 2668 C CA . GLY A 1 327 ? -21.973 -18.213 43.625 1.00 91.56 327 GLY A CA 1
ATOM 2669 C C . GLY A 1 327 ? -22.721 -18.019 42.295 1.00 91.56 327 GLY A C 1
ATOM 2670 O O . GLY A 1 327 ? -23.051 -19.003 41.629 1.00 91.56 327 GLY A O 1
ATOM 2671 N N . LYS A 1 328 ? -22.937 -16.773 41.854 1.00 93.19 328 LYS A N 1
ATOM 2672 C CA . LYS A 1 328 ? -23.652 -16.424 40.612 1.00 93.19 328 LYS A CA 1
ATOM 2673 C C . LYS A 1 328 ? -22.843 -16.710 39.344 1.00 93.19 328 LYS A C 1
ATOM 2675 O O . LYS A 1 328 ? -23.419 -16.956 38.280 1.00 93.19 328 LYS A O 1
ATOM 2680 N N . LEU A 1 329 ? -21.511 -16.706 39.421 1.00 94.56 329 LEU A N 1
ATOM 2681 C CA . LEU A 1 329 ? -20.608 -17.034 38.315 1.00 94.56 329 LEU A CA 1
ATOM 2682 C C . LEU A 1 329 ? -19.789 -18.289 38.632 1.00 94.56 329 LEU A C 1
ATOM 2684 O O . LEU A 1 329 ? -18.874 -18.277 39.450 1.00 94.56 329 LEU A O 1
ATOM 2688 N N . LYS A 1 330 ? -20.064 -19.373 37.904 1.00 91.00 330 LYS A N 1
ATOM 2689 C CA . LYS A 1 330 ? -19.283 -20.608 37.965 1.00 91.00 330 LYS A CA 1
ATOM 2690 C C . LYS A 1 330 ? -18.038 -20.483 37.095 1.00 91.00 330 LYS A C 1
ATOM 2692 O O . LYS A 1 330 ? -18.089 -20.082 35.923 1.00 91.00 330 LYS A O 1
ATOM 2697 N N . MET A 1 331 ? -16.915 -20.904 37.659 1.00 85.75 331 MET A N 1
ATOM 2698 C CA . MET A 1 331 ? -15.664 -21.081 36.935 1.00 85.75 331 MET A CA 1
ATOM 2699 C C . MET A 1 331 ? -15.623 -22.510 36.383 1.00 85.75 331 MET A C 1
ATOM 2701 O O . MET A 1 331 ? -15.336 -23.444 37.119 1.00 85.75 331 MET A O 1
ATOM 2705 N N . ASN A 1 332 ? -15.923 -22.694 35.089 1.00 66.50 332 ASN A N 1
ATOM 2706 C CA . ASN A 1 332 ? -15.918 -24.027 34.461 1.00 66.50 332 ASN A CA 1
ATOM 2707 C C . ASN A 1 332 ? -14.572 -24.747 34.676 1.00 66.50 332 ASN A C 1
ATOM 2709 O O . ASN A 1 332 ? -13.536 -24.092 34.504 1.00 66.50 332 ASN A O 1
ATOM 2713 N N . PRO A 1 333 ? -14.558 -26.060 34.975 1.00 55.53 333 PRO A N 1
ATOM 2714 C CA . PRO A 1 333 ? -13.321 -26.823 35.092 1.00 55.53 333 PRO A CA 1
ATOM 2715 C C . PRO A 1 333 ? -12.514 -26.755 33.790 1.00 55.53 333 PRO A C 1
ATOM 2717 O O . PRO A 1 333 ? -13.063 -26.569 32.698 1.00 55.53 333 PRO A O 1
ATOM 2720 N N . LEU A 1 334 ? -11.190 -26.840 33.918 1.00 48.91 334 LEU A N 1
ATOM 2721 C CA . LEU A 1 334 ? -10.276 -26.811 32.780 1.00 48.91 334 LEU A CA 1
ATOM 2722 C C . LEU A 1 334 ? -10.630 -27.969 31.836 1.00 48.91 334 LEU A C 1
ATOM 2724 O O . LEU A 1 334 ? -10.612 -29.124 32.253 1.00 48.91 334 LEU A O 1
ATOM 2728 N N . LYS A 1 335 ? -10.929 -27.670 30.566 1.00 49.56 335 LYS A N 1
ATOM 2729 C CA . LYS A 1 335 ? -10.740 -28.679 29.520 1.00 49.56 335 LYS A CA 1
ATOM 2730 C C . LYS A 1 335 ? -9.230 -28.907 29.442 1.00 49.56 335 LYS A C 1
ATOM 2732 O O . LYS A 1 335 ? -8.509 -27.943 29.166 1.00 49.56 335 LYS A O 1
ATOM 2737 N N . GLN A 1 336 ? -8.802 -30.107 29.838 1.00 35.09 336 GLN A N 1
ATOM 2738 C CA . GLN A 1 336 ? -7.424 -30.578 29.696 1.00 35.09 336 GLN A CA 1
ATOM 2739 C C . GLN A 1 336 ? -7.010 -30.565 28.229 1.00 35.09 336 GLN A C 1
ATOM 2741 O O . GLN A 1 336 ? -7.890 -30.835 27.376 1.00 35.09 336 GLN A O 1
#